Protein AF-A0A817DQT4-F1 (afdb_monomer_lite)

pLDDT: mean 73.91, std 11.18, range [48.59, 91.56]

Structure (mmCIF, N/CA/C/O backbone):
data_AF-A0A817DQT4-F1
#
_entry.id   AF-A0A817DQT4-F1
#
loop_
_atom_site.group_PDB
_atom_site.id
_atom_site.type_symbol
_atom_site.label_atom_id
_atom_site.label_alt_id
_atom_site.label_comp_id
_atom_site.label_asym_id
_atom_site.label_entity_id
_atom_site.label_seq_id
_atom_site.pdbx_PDB_ins_code
_atom_site.Cartn_x
_atom_site.Cartn_y
_atom_site.Cartn_z
_atom_site.occupancy
_atom_site.B_iso_or_equiv
_atom_site.auth_seq_id
_atom_site.auth_comp_id
_atom_site.auth_asym_id
_atom_site.auth_atom_id
_atom_site.pdbx_PDB_model_num
ATOM 1 N N . MET A 1 1 ? 32.123 33.933 9.239 1.00 51.44 1 MET A N 1
ATOM 2 C CA . MET A 1 1 ? 31.268 32.730 9.235 1.00 51.44 1 MET A CA 1
ATOM 3 C C . MET A 1 1 ? 30.068 33.049 8.361 1.00 51.44 1 MET A C 1
ATOM 5 O O . MET A 1 1 ? 29.318 33.951 8.716 1.00 51.44 1 MET A O 1
ATOM 9 N N . SER A 1 2 ? 29.987 32.481 7.158 1.00 48.59 2 SER A N 1
ATOM 10 C CA . SER A 1 2 ? 28.963 32.852 6.176 1.00 48.59 2 SER A CA 1
ATOM 11 C C . SER A 1 2 ? 27.578 32.318 6.588 1.00 48.59 2 SER A C 1
ATOM 13 O O . SER A 1 2 ? 27.499 31.230 7.158 1.00 48.59 2 SER A O 1
ATOM 15 N N . PRO A 1 3 ? 26.474 33.026 6.275 1.00 54.28 3 PRO A N 1
ATOM 16 C CA . PRO A 1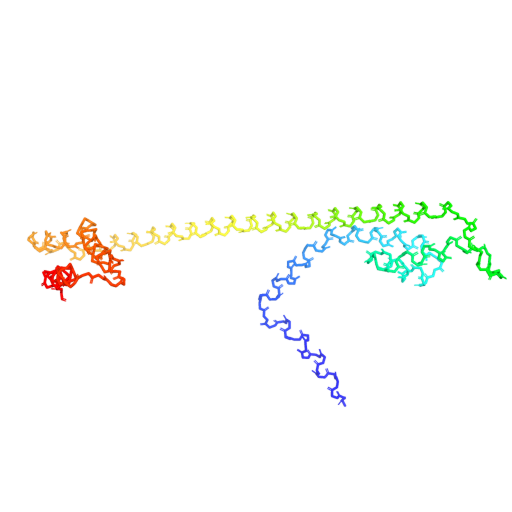 3 ? 25.106 32.630 6.657 1.00 54.28 3 PRO A CA 1
ATOM 17 C C . PRO A 1 3 ? 24.624 31.294 6.060 1.00 54.28 3 PRO A C 1
ATOM 19 O O . PRO A 1 3 ? 23.540 30.825 6.378 1.00 54.28 3 PRO A O 1
ATOM 22 N N . THR A 1 4 ? 25.410 30.675 5.180 1.00 56.28 4 THR A N 1
ATOM 23 C CA . THR A 1 4 ? 25.058 29.461 4.431 1.00 56.28 4 THR A CA 1
ATOM 24 C C . THR A 1 4 ? 25.359 28.159 5.187 1.00 56.28 4 THR A C 1
ATOM 26 O O . THR A 1 4 ? 24.850 27.096 4.829 1.00 56.28 4 THR A O 1
ATOM 29 N N . GLU A 1 5 ? 26.184 28.211 6.235 1.00 56.47 5 GLU A N 1
ATOM 30 C CA . GLU A 1 5 ? 26.647 27.020 6.970 1.00 56.47 5 GLU A CA 1
ATOM 31 C C . GLU A 1 5 ? 25.741 26.674 8.174 1.00 56.47 5 GLU A C 1
ATOM 33 O O . GLU A 1 5 ? 25.617 25.509 8.564 1.00 56.47 5 GLU A O 1
ATOM 38 N N . SER A 1 6 ? 25.022 27.665 8.725 1.00 55.06 6 SER A N 1
ATOM 39 C CA . SER A 1 6 ? 24.025 27.443 9.785 1.00 55.06 6 SER A CA 1
ATOM 40 C C . SER A 1 6 ? 22.711 26.857 9.262 1.00 55.06 6 SER A C 1
ATOM 42 O O . SER A 1 6 ? 22.048 26.105 9.974 1.00 55.06 6 SER A O 1
ATOM 44 N N . ASP A 1 7 ? 22.331 27.155 8.018 1.00 55.78 7 ASP A N 1
ATOM 45 C CA . ASP A 1 7 ? 21.101 26.613 7.422 1.00 55.78 7 ASP A CA 1
ATOM 46 C C . ASP A 1 7 ? 21.259 25.138 7.037 1.00 55.78 7 ASP A C 1
ATOM 48 O O . ASP A 1 7 ? 20.404 24.305 7.340 1.00 55.78 7 ASP A O 1
ATOM 52 N N . THR A 1 8 ? 22.400 24.763 6.456 1.00 58.81 8 THR A N 1
ATOM 53 C CA . THR A 1 8 ? 22.674 23.374 6.051 1.00 58.81 8 THR A CA 1
ATOM 54 C C . THR A 1 8 ? 22.745 22.418 7.245 1.00 58.81 8 THR A C 1
ATOM 56 O O . THR A 1 8 ? 22.186 21.321 7.194 1.00 58.81 8 THR A O 1
ATOM 59 N N . THR A 1 9 ? 23.336 22.846 8.363 1.00 56.16 9 THR A N 1
ATOM 60 C CA . THR A 1 9 ? 23.357 22.071 9.618 1.00 56.16 9 THR A CA 1
ATOM 61 C C . THR A 1 9 ? 21.971 21.950 10.266 1.00 56.16 9 THR A C 1
ATOM 63 O O . THR A 1 9 ? 21.634 20.895 10.812 1.00 56.16 9 THR A O 1
ATOM 66 N N . SER A 1 10 ? 21.119 22.969 10.130 1.00 57.59 10 SER A N 1
ATOM 67 C CA . SER A 1 10 ? 19.745 22.972 10.652 1.00 57.59 10 SER A CA 1
ATOM 68 C C . SER A 1 10 ? 18.837 21.945 9.961 1.00 57.59 10 SER A C 1
ATOM 70 O O . SER A 1 10 ? 18.078 21.241 10.634 1.00 57.59 10 SER A O 1
ATOM 72 N N . HIS A 1 11 ? 18.958 21.769 8.640 1.00 56.97 11 HIS A N 1
ATOM 73 C CA . HIS A 1 11 ? 18.189 20.763 7.890 1.00 56.97 11 HIS A CA 1
ATOM 74 C C . HIS A 1 11 ? 18.538 19.315 8.279 1.00 56.97 11 HIS A C 1
ATOM 76 O O . HIS A 1 11 ? 17.655 18.456 8.340 1.00 56.97 11 HIS A O 1
ATOM 82 N N . ILE A 1 12 ? 19.803 19.044 8.613 1.00 59.31 12 ILE A N 1
ATOM 83 C CA . ILE A 1 12 ? 20.278 17.709 9.015 1.00 59.31 12 ILE A CA 1
ATOM 84 C C . ILE A 1 12 ? 19.785 17.355 10.432 1.00 59.31 12 ILE A C 1
ATOM 86 O O . ILE A 1 12 ? 19.452 16.203 10.723 1.00 59.31 12 ILE A O 1
ATOM 90 N N . LEU A 1 13 ? 19.661 18.349 11.317 1.00 57.38 13 LEU A N 1
ATOM 91 C CA . LEU A 1 13 ? 19.207 18.165 12.700 1.00 57.38 13 LEU A CA 1
ATOM 92 C C . LEU A 1 13 ? 17.693 17.908 12.821 1.00 57.38 13 LEU A C 1
ATOM 94 O O . LEU A 1 13 ? 17.269 17.192 13.734 1.00 57.38 13 LEU A O 1
ATOM 98 N N . ILE A 1 14 ? 16.872 18.412 11.891 1.00 57.41 14 ILE A N 1
ATOM 99 C CA . ILE A 1 14 ? 15.414 18.168 11.864 1.00 57.41 14 ILE A CA 1
ATOM 100 C C . ILE A 1 14 ? 15.102 16.681 11.636 1.00 57.41 14 ILE A C 1
ATOM 102 O O . ILE A 1 14 ? 14.177 16.139 12.250 1.00 57.41 14 ILE A O 1
ATOM 106 N N . ILE A 1 15 ? 15.930 15.987 10.849 1.00 55.69 15 ILE A N 1
ATOM 107 C CA . ILE A 1 15 ? 15.793 14.544 10.598 1.00 55.69 15 ILE A CA 1
ATOM 108 C C . ILE A 1 15 ? 15.990 13.732 11.892 1.00 55.69 15 ILE A C 1
ATOM 110 O O . ILE A 1 15 ? 15.376 12.683 12.088 1.00 55.69 15 ILE A O 1
ATOM 114 N N . ASN A 1 16 ? 16.792 14.243 12.830 1.00 55.66 16 ASN A N 1
ATOM 115 C CA . ASN A 1 16 ? 17.107 13.569 14.088 1.00 55.66 16 ASN A CA 1
ATOM 116 C C . ASN A 1 16 ? 16.006 13.743 15.163 1.00 55.66 16 ASN A C 1
ATOM 118 O O . ASN A 1 16 ? 16.026 13.044 16.182 1.00 55.66 16 ASN A O 1
ATOM 122 N N . ARG A 1 17 ? 15.042 14.657 14.948 1.00 63.06 17 ARG A N 1
ATOM 123 C CA . ARG A 1 17 ? 14.069 15.110 15.961 1.00 63.06 17 ARG A CA 1
ATOM 124 C C . ARG A 1 17 ? 12.739 14.349 15.954 1.00 63.06 17 ARG A C 1
ATOM 126 O O . ARG A 1 17 ? 12.028 14.368 16.953 1.00 63.06 17 ARG A O 1
ATOM 133 N N . THR A 1 18 ? 12.403 13.648 14.872 1.00 59.78 18 THR A N 1
ATOM 134 C CA . THR A 1 18 ? 11.167 12.857 14.773 1.00 59.78 18 THR A CA 1
ATOM 135 C C . THR A 1 18 ? 11.475 11.363 14.843 1.00 59.78 18 THR A C 1
ATOM 137 O O . THR A 1 18 ? 12.013 10.766 13.913 1.00 59.78 18 THR A O 1
ATOM 140 N N . SER A 1 19 ? 11.102 10.723 15.955 1.00 61.31 19 SER A N 1
ATOM 141 C CA . SER A 1 19 ? 11.286 9.278 16.181 1.00 61.31 19 SER A CA 1
ATOM 142 C C . SER A 1 19 ? 10.681 8.419 15.060 1.00 61.31 19 SER A C 1
ATOM 144 O O . SER A 1 19 ? 11.211 7.358 14.741 1.00 61.31 19 SER A O 1
ATOM 146 N N . GLY A 1 20 ? 9.609 8.903 14.420 1.00 60.66 20 GLY A N 1
ATOM 147 C CA . GLY A 1 20 ? 8.976 8.251 13.271 1.00 60.66 20 GLY A CA 1
ATOM 148 C C . GLY A 1 20 ? 9.823 8.283 11.995 1.00 60.66 20 GLY A C 1
ATOM 149 O O . GLY A 1 20 ? 9.905 7.274 11.303 1.00 60.66 20 GLY A O 1
ATOM 150 N N . LEU A 1 21 ? 10.518 9.389 11.708 1.00 58.91 21 LEU A N 1
ATOM 151 C CA . LEU A 1 21 ? 11.363 9.498 10.515 1.00 58.91 21 LEU A CA 1
ATOM 152 C C . LEU A 1 21 ? 12.605 8.608 10.635 1.00 58.91 21 LEU A C 1
ATOM 154 O O . LEU A 1 21 ? 12.994 7.970 9.664 1.00 58.91 21 LEU A O 1
ATOM 158 N N . LYS A 1 22 ? 13.165 8.474 11.844 1.00 60.41 22 LYS A N 1
ATOM 159 C CA . LYS A 1 22 ? 14.234 7.505 12.133 1.00 60.41 22 LYS A CA 1
ATOM 160 C C . LYS A 1 22 ? 13.806 6.072 11.862 1.00 60.41 22 LYS A C 1
ATOM 162 O O . LYS A 1 22 ? 14.569 5.325 11.265 1.00 60.41 22 LYS A O 1
ATOM 167 N N . LEU A 1 23 ? 12.592 5.700 12.270 1.00 63.31 23 LEU A N 1
ATOM 168 C CA . LEU A 1 23 ? 12.057 4.358 12.052 1.00 63.31 23 LEU A CA 1
ATOM 169 C C . LEU A 1 23 ? 11.888 4.067 10.554 1.00 63.31 23 LEU A C 1
ATOM 171 O O . LEU A 1 23 ? 12.269 2.998 10.084 1.00 63.31 23 LEU A O 1
ATOM 175 N N . VAL A 1 24 ? 11.383 5.048 9.800 1.00 61.50 24 VAL A N 1
ATOM 176 C CA . VAL A 1 24 ? 11.232 4.963 8.342 1.00 61.50 24 VAL A CA 1
ATOM 177 C C . VAL A 1 24 ? 12.596 4.866 7.658 1.00 61.50 24 VAL A C 1
ATOM 179 O O . VAL A 1 24 ? 12.820 3.953 6.870 1.00 61.50 24 VAL A O 1
ATOM 182 N N . VAL A 1 25 ? 13.543 5.742 7.999 1.00 66.44 25 VAL A N 1
ATOM 183 C CA . VAL A 1 25 ? 14.908 5.721 7.449 1.00 66.44 25 VAL A CA 1
ATOM 184 C C . VAL A 1 25 ? 15.625 4.415 7.800 1.00 66.44 25 VAL A C 1
ATOM 186 O O . VAL A 1 25 ? 16.299 3.840 6.953 1.00 66.44 25 VAL A O 1
ATOM 189 N N . GLN A 1 26 ? 15.447 3.892 9.012 1.00 63.06 26 GLN A N 1
ATOM 190 C CA . GLN A 1 26 ? 16.048 2.633 9.450 1.00 63.06 26 GLN A CA 1
ATOM 191 C C . GLN A 1 26 ? 15.427 1.413 8.756 1.00 63.06 26 GLN A C 1
ATOM 193 O O . GLN A 1 26 ? 16.156 0.477 8.432 1.00 63.06 26 GLN A O 1
ATOM 198 N N . ALA A 1 27 ? 14.120 1.427 8.481 1.00 61.22 27 ALA A N 1
ATOM 199 C CA . ALA A 1 27 ? 13.445 0.404 7.681 1.00 61.22 27 ALA A CA 1
ATOM 200 C C . ALA A 1 27 ? 13.884 0.444 6.205 1.00 61.22 27 ALA A C 1
ATOM 202 O O . ALA A 1 27 ? 14.123 -0.592 5.582 1.00 61.22 27 ALA A O 1
ATOM 203 N N . LEU A 1 28 ? 14.075 1.643 5.650 1.00 62.47 28 LEU A N 1
ATOM 204 C CA . LEU A 1 28 ? 14.635 1.816 4.311 1.00 62.47 28 LEU A CA 1
ATOM 205 C C . LEU A 1 28 ? 16.093 1.326 4.262 1.00 62.47 28 LEU A C 1
ATOM 207 O O . LEU A 1 28 ? 16.434 0.507 3.415 1.00 62.47 28 LEU A O 1
ATOM 211 N N . LEU A 1 29 ? 16.939 1.709 5.221 1.00 64.31 29 LEU A N 1
ATOM 212 C CA . LEU A 1 29 ? 18.341 1.274 5.290 1.00 64.31 29 LEU A CA 1
ATOM 213 C C . LEU A 1 29 ? 18.506 -0.231 5.551 1.00 64.31 29 LEU A C 1
ATOM 215 O O . LEU A 1 29 ? 19.446 -0.843 5.039 1.00 64.31 29 LEU A O 1
ATOM 219 N N . SER A 1 30 ? 17.613 -0.851 6.327 1.00 61.12 30 SER A N 1
ATOM 220 C CA . SER A 1 30 ? 17.643 -2.299 6.565 1.00 61.12 30 SER A CA 1
ATOM 221 C C . SER A 1 30 ? 17.223 -3.088 5.324 1.00 61.12 30 SER A C 1
ATOM 223 O O . SER A 1 30 ? 17.821 -4.127 5.036 1.00 61.12 30 SER A O 1
ATOM 225 N N . SER A 1 31 ? 16.278 -2.563 4.538 1.00 61.34 31 SER A N 1
ATOM 226 C CA . SER A 1 31 ? 15.906 -3.138 3.241 1.00 61.34 31 SER A CA 1
ATOM 227 C C . SER A 1 31 ? 16.982 -2.941 2.161 1.00 61.34 31 SER A C 1
ATOM 229 O O . SER A 1 31 ? 17.118 -3.800 1.290 1.00 61.34 31 SER A O 1
ATOM 231 N N . LEU A 1 32 ? 17.816 -1.893 2.263 1.00 63.56 32 LEU A N 1
ATOM 232 C CA . LEU A 1 32 ? 18.919 -1.610 1.333 1.00 63.56 32 LEU A CA 1
ATOM 233 C C . LEU A 1 32 ? 20.086 -2.606 1.390 1.00 63.56 32 LEU A C 1
ATOM 235 O O . LEU A 1 32 ? 20.721 -2.830 0.365 1.00 63.56 32 LEU A O 1
ATOM 239 N N . ARG A 1 33 ? 20.387 -3.227 2.537 1.00 68.62 33 ARG A N 1
ATOM 240 C CA . ARG A 1 33 ? 21.552 -4.136 2.674 1.00 68.62 33 ARG A CA 1
ATOM 241 C C . ARG A 1 33 ? 21.590 -5.289 1.658 1.00 68.62 33 ARG A C 1
ATOM 243 O O . ARG A 1 33 ? 22.601 -5.428 0.977 1.00 68.62 33 ARG A O 1
ATOM 250 N N . PRO A 1 34 ? 20.532 -6.104 1.495 1.00 63.25 34 PRO A N 1
ATOM 251 C CA . PRO A 1 34 ? 20.537 -7.182 0.503 1.00 63.25 34 PRO A CA 1
ATOM 252 C C . PRO A 1 34 ? 20.462 -6.672 -0.945 1.00 63.25 34 PRO A C 1
ATOM 254 O O . PRO A 1 34 ? 20.942 -7.345 -1.852 1.00 63.25 34 PRO A O 1
ATOM 257 N N . ILE A 1 35 ? 19.884 -5.487 -1.168 1.00 67.88 35 ILE A N 1
ATOM 258 C CA . ILE A 1 35 ? 19.817 -4.832 -2.484 1.00 67.88 35 ILE A CA 1
ATOM 259 C C . ILE A 1 35 ? 21.198 -4.316 -2.893 1.00 67.88 35 ILE A C 1
ATOM 261 O O . ILE A 1 35 ? 21.569 -4.413 -4.058 1.00 67.88 35 ILE A O 1
ATOM 265 N N . GLY A 1 36 ? 21.974 -3.817 -1.928 1.00 68.12 36 GLY A N 1
ATOM 266 C CA . GLY A 1 36 ? 23.305 -3.264 -2.133 1.00 68.12 36 GLY A CA 1
ATOM 267 C C . GLY A 1 36 ? 24.225 -4.237 -2.853 1.00 68.12 36 GLY A C 1
ATOM 268 O O . GLY A 1 36 ? 24.871 -3.840 -3.806 1.00 68.12 36 GLY A O 1
ATOM 269 N N . HIS A 1 37 ? 24.212 -5.524 -2.500 1.00 67.25 37 HIS A N 1
ATOM 270 C CA . HIS A 1 37 ? 25.010 -6.536 -3.203 1.00 67.25 37 HIS A CA 1
ATOM 271 C C . HIS A 1 37 ? 24.620 -6.697 -4.676 1.00 67.25 37 HIS A C 1
ATOM 273 O O . HIS A 1 37 ? 25.486 -6.831 -5.533 1.00 67.25 37 HIS A O 1
ATOM 279 N N . ILE A 1 38 ? 23.322 -6.656 -4.979 1.00 65.69 38 ILE A N 1
ATOM 280 C CA . ILE A 1 38 ? 22.812 -6.774 -6.346 1.00 65.69 38 ILE A CA 1
ATOM 281 C C . ILE A 1 38 ? 23.162 -5.521 -7.154 1.00 65.69 38 ILE A C 1
ATOM 283 O O . ILE A 1 38 ? 23.694 -5.628 -8.254 1.00 65.69 38 ILE A O 1
ATOM 287 N N . VAL A 1 39 ? 22.927 -4.338 -6.583 1.00 68.75 39 VAL A N 1
ATOM 288 C CA . VAL A 1 39 ? 23.257 -3.052 -7.207 1.00 68.75 39 VAL A CA 1
ATOM 289 C C . VAL A 1 39 ? 24.763 -2.913 -7.397 1.00 68.75 39 VAL A C 1
ATOM 291 O O . VAL A 1 39 ? 25.187 -2.499 -8.463 1.00 68.75 39 VAL A O 1
ATOM 294 N N . ILE A 1 40 ? 25.582 -3.322 -6.427 1.00 71.06 40 ILE A N 1
ATOM 295 C CA . ILE A 1 40 ? 27.046 -3.317 -6.528 1.00 71.06 40 ILE A CA 1
ATOM 296 C C . ILE A 1 40 ? 27.515 -4.291 -7.610 1.00 71.06 40 ILE A C 1
ATOM 298 O O . ILE A 1 40 ? 28.349 -3.908 -8.418 1.00 71.06 40 ILE A O 1
ATOM 302 N N . ASN A 1 41 ? 26.953 -5.499 -7.701 1.00 65.00 41 ASN A N 1
ATOM 303 C CA . ASN A 1 41 ? 27.297 -6.440 -8.771 1.00 65.00 41 ASN A CA 1
ATOM 304 C C . ASN A 1 41 ? 26.891 -5.911 -10.156 1.00 65.00 41 ASN A C 1
ATOM 306 O O . ASN A 1 41 ? 27.658 -6.049 -11.108 1.00 65.00 41 ASN A O 1
ATOM 310 N N . CYS A 1 42 ? 25.736 -5.247 -10.271 1.00 66.94 42 CYS A N 1
ATOM 311 C CA . CYS A 1 42 ? 25.338 -4.554 -11.496 1.00 66.94 42 CYS A CA 1
ATOM 312 C C . CYS A 1 42 ? 26.272 -3.378 -11.810 1.00 66.94 42 CYS A C 1
ATOM 314 O O . CYS A 1 42 ? 26.732 -3.264 -12.938 1.00 66.94 42 CYS A O 1
ATOM 316 N N . CYS A 1 43 ? 26.612 -2.537 -10.832 1.00 69.19 43 CYS A N 1
ATOM 317 C CA . CYS A 1 43 ? 27.548 -1.427 -11.000 1.00 69.19 43 CYS A CA 1
ATOM 318 C C . CYS A 1 43 ? 28.945 -1.914 -11.399 1.00 69.19 43 CYS A C 1
ATOM 320 O O . CYS A 1 43 ? 29.556 -1.317 -12.273 1.00 69.19 43 CYS A O 1
ATOM 322 N N . ILE A 1 44 ? 29.437 -3.012 -10.820 1.00 71.50 44 ILE A N 1
ATOM 323 C CA . ILE A 1 44 ? 30.718 -3.630 -11.184 1.00 71.50 44 ILE A CA 1
ATOM 324 C C . ILE A 1 44 ? 30.660 -4.160 -12.619 1.00 71.50 44 ILE A C 1
ATOM 326 O O . ILE A 1 44 ? 31.565 -3.884 -13.401 1.00 71.50 44 ILE A O 1
ATOM 330 N N . PHE A 1 45 ? 29.579 -4.845 -13.003 1.00 65.94 45 PHE A N 1
ATOM 331 C CA . PHE A 1 45 ? 29.358 -5.273 -14.385 1.00 65.94 45 PHE A CA 1
ATOM 332 C C . PHE A 1 45 ? 29.347 -4.071 -15.350 1.00 65.94 45 PHE A C 1
ATOM 334 O O . PHE A 1 45 ? 30.038 -4.089 -16.364 1.00 65.94 45 PHE A O 1
ATOM 341 N N . PHE A 1 46 ? 28.658 -2.980 -15.001 1.00 61.94 46 PHE A N 1
ATOM 342 C CA . PHE A 1 46 ? 28.626 -1.753 -15.803 1.00 61.94 46 PHE A CA 1
ATOM 343 C C . PHE A 1 46 ? 29.967 -1.016 -15.863 1.00 61.94 46 PHE A C 1
ATOM 345 O O . PHE A 1 46 ? 30.297 -0.468 -16.909 1.00 61.94 46 PHE A O 1
ATOM 352 N N . ILE A 1 47 ? 30.761 -1.023 -14.791 1.00 66.31 47 ILE A N 1
ATOM 353 C CA . ILE A 1 47 ? 32.100 -0.416 -14.760 1.00 66.31 47 ILE A CA 1
ATOM 354 C C . ILE A 1 47 ? 33.074 -1.209 -15.638 1.00 66.31 47 ILE A C 1
ATOM 356 O O . ILE A 1 47 ? 33.872 -0.609 -16.351 1.00 66.31 47 ILE A O 1
ATOM 360 N N . ILE A 1 48 ? 32.975 -2.543 -15.655 1.00 64.75 48 ILE A N 1
ATOM 361 C CA . ILE A 1 48 ? 33.821 -3.405 -16.494 1.00 64.75 48 ILE A CA 1
ATOM 362 C C . ILE A 1 48 ? 33.589 -3.124 -17.989 1.00 64.75 48 ILE A C 1
ATOM 364 O O . ILE A 1 48 ? 34.557 -2.964 -18.732 1.00 64.75 48 ILE A O 1
ATOM 368 N N . PHE A 1 49 ? 32.329 -2.983 -18.420 1.00 57.78 49 PHE A N 1
ATOM 369 C CA . PHE A 1 49 ? 31.984 -2.589 -19.797 1.00 57.78 49 PHE A CA 1
ATOM 370 C C . PHE A 1 49 ? 32.162 -1.081 -20.068 1.00 57.78 49 PHE A C 1
ATOM 372 O O . PHE A 1 49 ? 32.287 -0.669 -21.218 1.00 57.78 49 PHE A O 1
ATOM 379 N N . GLY A 1 50 ? 32.188 -0.255 -19.018 1.00 55.72 50 GLY A N 1
ATOM 380 C CA . GLY A 1 50 ? 32.221 1.209 -19.058 1.00 55.72 50 GLY A CA 1
ATOM 381 C C . GLY A 1 50 ? 33.611 1.851 -19.046 1.00 55.72 50 GLY A C 1
ATOM 382 O O . GLY A 1 50 ? 33.695 3.074 -18.938 1.00 55.72 50 GLY A O 1
ATOM 383 N N . ASN A 1 51 ? 34.697 1.085 -19.203 1.00 57.81 51 ASN A N 1
ATOM 384 C CA . ASN A 1 51 ? 36.080 1.596 -19.247 1.00 57.81 51 ASN A CA 1
ATOM 385 C C . ASN A 1 51 ? 36.381 2.588 -20.409 1.00 57.81 51 ASN A C 1
ATOM 387 O O . ASN A 1 51 ? 37.532 2.963 -20.606 1.00 57.81 51 ASN A O 1
ATOM 391 N N . VAL A 1 52 ? 35.367 3.055 -21.152 1.00 57.84 52 VAL A N 1
ATOM 392 C CA . VAL A 1 52 ? 35.472 4.039 -22.249 1.00 57.84 52 VAL A CA 1
ATOM 393 C C . VAL A 1 52 ? 34.946 5.449 -21.871 1.00 57.84 52 VAL A C 1
ATOM 395 O O . VAL A 1 52 ? 35.104 6.381 -22.650 1.00 57.84 52 VAL A O 1
ATOM 398 N N . GLY A 1 53 ? 34.431 5.696 -20.653 1.00 55.72 53 GLY A N 1
ATOM 399 C CA . GLY A 1 53 ? 34.383 7.066 -20.090 1.00 55.72 53 GLY A CA 1
ATOM 400 C C . GLY A 1 53 ? 33.110 7.498 -19.345 1.00 55.72 53 GLY A C 1
ATOM 401 O O . GLY A 1 53 ? 32.058 6.870 -19.428 1.00 55.72 53 GLY A O 1
ATOM 402 N N . LEU A 1 54 ? 33.204 8.638 -18.640 1.00 53.12 54 LEU A N 1
ATOM 403 C CA . LEU A 1 54 ? 32.132 9.283 -17.849 1.00 53.12 54 LEU A CA 1
ATOM 404 C C . LEU A 1 54 ? 30.848 9.555 -18.669 1.00 53.12 54 LEU A C 1
ATOM 406 O O . LEU A 1 54 ? 29.747 9.583 -18.122 1.00 53.12 54 LEU A O 1
ATOM 410 N N . GLN A 1 55 ? 30.983 9.715 -19.989 1.00 57.38 55 GLN A N 1
ATOM 411 C CA . GLN A 1 55 ? 29.866 9.894 -20.920 1.00 57.38 55 GLN A CA 1
ATOM 412 C C . GLN A 1 55 ? 29.003 8.629 -21.051 1.00 57.38 55 GLN A C 1
ATOM 414 O O . GLN A 1 55 ? 27.781 8.743 -21.099 1.00 57.38 55 GLN A O 1
ATOM 419 N N . ALA A 1 56 ? 29.599 7.432 -21.002 1.00 57.75 56 ALA A N 1
ATOM 420 C CA . ALA A 1 56 ? 28.857 6.173 -21.076 1.00 57.75 56 ALA A CA 1
ATOM 421 C C . ALA A 1 56 ? 27.933 5.982 -19.863 1.00 57.75 56 ALA A C 1
ATOM 423 O O . ALA A 1 56 ? 26.826 5.470 -20.011 1.00 57.75 56 ALA A O 1
ATOM 424 N N . LEU A 1 57 ? 28.347 6.457 -18.681 1.00 55.88 57 LEU A N 1
ATOM 425 C CA . LEU A 1 57 ? 27.555 6.399 -17.449 1.00 55.88 57 LEU A CA 1
ATOM 426 C C . LEU A 1 57 ? 26.284 7.266 -17.536 1.00 55.88 57 LEU A C 1
ATOM 428 O O . LEU A 1 57 ? 25.208 6.825 -17.135 1.00 55.88 57 LEU A O 1
ATOM 432 N N . LEU A 1 58 ? 26.394 8.480 -18.093 1.00 56.72 58 LEU A N 1
ATOM 433 C CA . LEU A 1 58 ? 25.258 9.390 -18.299 1.00 56.72 58 LEU A CA 1
ATOM 434 C C . LEU A 1 58 ? 24.264 8.824 -19.318 1.00 56.72 58 LEU A C 1
ATOM 436 O O . LEU A 1 58 ? 23.058 8.824 -19.075 1.00 56.72 58 LEU A O 1
ATOM 440 N N . THR A 1 59 ? 24.760 8.272 -20.424 1.00 56.09 59 THR A N 1
ATOM 441 C CA . THR A 1 59 ? 23.936 7.600 -21.435 1.00 56.09 59 THR A CA 1
ATOM 442 C C . THR A 1 59 ? 23.195 6.398 -20.845 1.00 56.09 59 THR A C 1
ATOM 444 O O . THR A 1 59 ? 22.009 6.210 -21.115 1.00 56.09 59 THR A O 1
ATOM 447 N N . LEU A 1 60 ? 23.854 5.615 -19.984 1.00 57.50 60 LEU A N 1
ATOM 448 C CA . LEU A 1 60 ? 23.249 4.462 -19.316 1.00 57.50 60 LEU A CA 1
ATOM 449 C C . LEU A 1 60 ? 22.181 4.857 -18.283 1.00 57.50 60 LEU A C 1
ATOM 451 O O . LEU A 1 60 ? 21.158 4.182 -18.157 1.00 57.50 60 LEU A O 1
ATOM 455 N N . PHE A 1 61 ? 22.388 5.968 -17.570 1.00 53.75 61 PHE A N 1
ATOM 456 C CA . PHE A 1 61 ? 21.400 6.528 -16.646 1.00 53.75 61 PHE A CA 1
ATOM 457 C C . PHE A 1 61 ? 20.128 6.978 -17.388 1.00 53.75 61 PHE A C 1
ATOM 459 O O . PHE A 1 61 ? 19.013 6.615 -16.993 1.00 53.75 61 PHE A O 1
ATOM 466 N N . VAL A 1 62 ? 20.293 7.671 -18.519 1.00 54.41 62 VAL A N 1
ATOM 467 C CA . VAL A 1 62 ? 19.202 8.084 -19.420 1.00 54.41 62 VAL A CA 1
ATOM 468 C C . VAL A 1 62 ? 18.476 6.863 -20.013 1.00 54.41 62 VAL A C 1
ATOM 470 O O . VAL A 1 62 ? 17.247 6.802 -19.993 1.00 54.41 62 VAL A O 1
ATOM 473 N N . LEU A 1 63 ? 19.215 5.820 -20.414 1.00 57.69 63 LEU A N 1
ATOM 474 C CA . LEU A 1 63 ? 18.661 4.533 -20.867 1.00 57.69 63 LEU A CA 1
ATOM 475 C C . LEU A 1 63 ? 17.800 3.840 -19.799 1.00 57.69 63 LEU A C 1
ATOM 477 O O . LEU A 1 63 ? 16.730 3.320 -20.117 1.00 57.69 63 LEU A O 1
ATOM 481 N N . SER A 1 64 ? 18.227 3.845 -18.532 1.00 58.59 64 SER A N 1
ATOM 482 C CA . SER A 1 64 ? 17.459 3.223 -17.440 1.00 58.59 64 SER A CA 1
ATOM 483 C C . SER A 1 64 ? 16.167 3.978 -17.107 1.00 58.59 64 SER A C 1
ATOM 485 O O . SER A 1 64 ? 15.160 3.354 -16.766 1.00 58.59 64 SER A O 1
ATOM 487 N N . SER A 1 65 ? 16.174 5.302 -17.295 1.00 63.22 65 SER A N 1
ATOM 488 C CA . SER A 1 65 ? 15.006 6.174 -17.127 1.00 63.22 65 SER A CA 1
ATOM 489 C C . SER A 1 65 ? 13.983 6.030 -18.264 1.00 63.22 65 SER A C 1
ATOM 491 O O . SER A 1 65 ? 12.860 6.505 -18.129 1.00 63.22 65 SER A O 1
ATOM 493 N N . LYS A 1 66 ? 14.349 5.347 -19.366 1.00 64.12 66 LYS A N 1
ATOM 494 C CA . LYS A 1 66 ? 13.548 5.188 -20.597 1.00 64.12 66 LYS A CA 1
ATOM 495 C C . LYS A 1 66 ? 13.084 6.504 -21.235 1.00 64.12 66 LYS A C 1
ATOM 497 O O . LYS A 1 66 ? 12.200 6.482 -22.089 1.00 64.12 66 LYS A O 1
ATOM 502 N N . ASP A 1 67 ? 13.714 7.619 -20.898 1.00 62.50 67 ASP A N 1
ATOM 503 C CA . ASP A 1 67 ? 13.469 8.909 -21.534 1.00 62.50 67 ASP A CA 1
ATOM 504 C C . ASP A 1 67 ? 14.642 9.230 -22.469 1.00 62.50 67 ASP A C 1
ATOM 506 O O . ASP A 1 67 ? 15.791 8.991 -22.115 1.00 62.50 67 ASP A O 1
ATOM 510 N N . GLY A 1 68 ? 14.381 9.659 -23.704 1.00 71.88 68 GLY A N 1
ATOM 511 C CA . GLY A 1 68 ? 15.429 9.972 -24.692 1.00 71.88 68 GLY A CA 1
ATOM 512 C C . GLY A 1 68 ? 16.299 8.803 -25.208 1.00 71.88 68 GLY A C 1
ATOM 513 O O . GLY A 1 68 ? 17.158 9.025 -26.064 1.00 71.88 68 GLY A O 1
ATOM 514 N N . TRP A 1 69 ? 16.083 7.554 -24.766 1.00 76.44 69 TRP A N 1
ATOM 515 C CA . TRP A 1 69 ? 16.887 6.384 -25.187 1.00 76.44 69 TRP A CA 1
ATOM 516 C C . TRP A 1 69 ? 16.838 6.104 -26.694 1.00 76.44 69 TRP A C 1
ATOM 518 O O . TRP A 1 69 ? 17.821 5.648 -27.276 1.00 76.44 69 TRP A O 1
ATOM 528 N N . VAL A 1 70 ? 15.704 6.408 -27.327 1.00 81.81 70 VAL A N 1
ATOM 529 C CA . VAL A 1 70 ? 15.487 6.216 -28.765 1.00 81.81 70 VAL A CA 1
ATOM 530 C C . VAL A 1 70 ? 16.434 7.099 -29.583 1.00 81.81 70 VAL A C 1
ATOM 532 O O . VAL A 1 70 ? 17.024 6.633 -30.552 1.00 81.81 70 VAL A O 1
ATOM 535 N N . GLN A 1 71 ? 16.643 8.352 -29.164 1.00 82.12 71 GLN A N 1
ATOM 536 C CA . GLN A 1 71 ? 17.528 9.286 -29.866 1.00 82.12 71 GLN A CA 1
ATOM 537 C C . GLN A 1 71 ? 18.994 8.850 -29.775 1.00 82.12 71 GLN A C 1
ATOM 539 O O . GLN A 1 71 ? 19.730 8.918 -30.754 1.00 82.12 71 GLN A O 1
ATOM 544 N N . ILE A 1 72 ? 19.410 8.359 -28.607 1.00 81.31 72 ILE A N 1
ATOM 545 C CA . ILE A 1 72 ? 20.754 7.812 -28.389 1.00 81.31 72 ILE A CA 1
ATOM 546 C C . ILE A 1 72 ? 20.971 6.569 -29.259 1.00 81.31 72 ILE A C 1
ATOM 548 O O . ILE A 1 72 ? 22.025 6.428 -29.874 1.00 81.31 72 ILE A O 1
ATOM 552 N N . MET A 1 73 ? 19.973 5.686 -29.332 1.00 84.06 73 MET A N 1
ATOM 553 C CA . MET A 1 73 ? 20.019 4.491 -30.173 1.00 84.06 73 MET A CA 1
ATOM 554 C C . MET A 1 73 ? 20.163 4.858 -31.655 1.00 84.06 73 MET A C 1
ATOM 556 O O . MET A 1 73 ? 21.027 4.298 -32.322 1.00 84.06 73 MET A O 1
ATOM 560 N N . TYR A 1 74 ? 19.379 5.819 -32.159 1.00 84.44 74 TYR A N 1
ATOM 561 C CA . TYR A 1 74 ? 19.508 6.277 -33.546 1.00 84.44 74 TYR A CA 1
ATOM 562 C C . TYR A 1 74 ? 20.882 6.891 -33.825 1.00 84.44 74 TYR A C 1
ATOM 564 O O . TYR A 1 74 ? 21.536 6.501 -34.788 1.00 84.44 74 TYR A O 1
ATOM 572 N N . ASN A 1 75 ? 21.390 7.737 -32.924 1.00 83.69 75 ASN A N 1
ATOM 573 C CA . ASN A 1 75 ? 22.733 8.303 -33.059 1.00 83.69 75 ASN A CA 1
ATOM 574 C C . ASN A 1 75 ? 23.831 7.216 -33.053 1.00 83.69 75 ASN A C 1
ATOM 576 O O . ASN A 1 75 ? 24.852 7.369 -33.717 1.00 83.69 75 ASN A O 1
ATOM 580 N N . ALA A 1 76 ? 23.631 6.109 -32.327 1.00 81.44 76 ALA A N 1
ATOM 581 C CA . ALA A 1 76 ? 24.567 4.984 -32.285 1.00 81.44 76 ALA A CA 1
ATOM 582 C C . ALA A 1 76 ? 24.497 4.075 -33.532 1.00 81.44 76 ALA A C 1
ATOM 584 O O . ALA A 1 76 ? 25.511 3.493 -33.928 1.00 81.44 76 ALA A O 1
ATOM 585 N N . ILE A 1 77 ? 23.317 3.942 -34.148 1.00 85.94 77 ILE A N 1
ATOM 586 C CA . ILE A 1 77 ? 23.113 3.216 -35.415 1.00 85.94 77 ILE A CA 1
ATOM 587 C C . ILE A 1 77 ? 23.758 3.979 -36.576 1.00 85.94 77 ILE A C 1
ATOM 589 O O . ILE A 1 77 ? 24.400 3.359 -37.428 1.00 85.94 77 ILE A O 1
ATOM 593 N N . ASP A 1 78 ? 23.626 5.306 -36.563 1.00 84.75 78 ASP A N 1
ATOM 594 C CA . ASP A 1 78 ? 24.131 6.190 -37.613 1.00 84.75 78 ASP A CA 1
ATOM 595 C C . ASP A 1 78 ? 25.642 6.477 -37.482 1.00 84.75 78 ASP A C 1
ATOM 597 O O . ASP A 1 78 ? 26.255 7.007 -38.407 1.00 84.75 78 ASP A O 1
ATOM 601 N N . ALA A 1 79 ? 26.273 6.109 -36.359 1.00 82.31 79 ALA A N 1
ATOM 602 C CA . ALA A 1 79 ? 27.710 6.272 -36.139 1.00 82.31 79 ALA A CA 1
ATOM 603 C C . ALA A 1 79 ? 28.548 5.285 -36.980 1.00 82.31 79 ALA A C 1
ATOM 605 O O . ALA A 1 79 ? 28.342 4.062 -36.929 1.00 82.31 79 ALA A O 1
ATOM 606 N N . VAL A 1 80 ? 29.526 5.838 -37.705 1.00 79.62 80 VAL A N 1
ATOM 607 C CA . VAL A 1 80 ? 30.375 5.126 -38.674 1.00 79.62 80 VAL A CA 1
ATOM 608 C C . VAL A 1 80 ? 31.819 5.020 -38.176 1.00 79.62 80 VAL A C 1
ATOM 610 O O . VAL A 1 80 ? 32.231 3.933 -37.780 1.00 79.62 80 VAL A O 1
ATOM 613 N N . ASP A 1 81 ? 32.557 6.136 -38.162 1.00 78.75 81 ASP A N 1
ATOM 614 C CA . ASP A 1 81 ? 33.969 6.230 -37.763 1.00 78.75 81 ASP A CA 1
ATOM 615 C C . ASP A 1 81 ? 34.261 7.614 -37.142 1.00 78.75 81 ASP A C 1
ATOM 617 O O . ASP A 1 81 ? 33.455 8.534 -37.290 1.00 78.75 81 ASP A O 1
ATOM 621 N N . VAL A 1 82 ? 35.388 7.771 -36.440 1.00 77.81 82 VAL A N 1
ATOM 622 C CA . VAL A 1 82 ? 35.710 8.942 -35.592 1.00 77.81 82 VAL A CA 1
ATOM 623 C C . VAL A 1 82 ? 35.762 10.264 -36.376 1.00 77.81 82 VAL A C 1
ATOM 625 O O . VAL A 1 82 ? 35.425 11.307 -35.827 1.00 77.81 82 VAL A O 1
ATOM 628 N N . GLU A 1 83 ? 36.097 10.216 -37.666 1.00 81.12 83 GLU A N 1
ATOM 629 C CA . GLU A 1 83 ? 36.245 11.394 -38.540 1.00 81.12 83 GLU A CA 1
ATOM 630 C C . GLU A 1 83 ? 35.191 11.450 -39.667 1.00 81.12 83 GLU A C 1
ATOM 632 O O . GLU A 1 83 ? 35.346 12.188 -40.641 1.00 81.12 83 GLU A O 1
ATOM 637 N N . MET A 1 84 ? 34.115 10.657 -39.578 1.00 80.94 84 MET A N 1
ATOM 638 C CA . MET A 1 84 ? 33.055 10.628 -40.594 1.00 80.94 84 MET A CA 1
ATOM 639 C C . MET A 1 84 ? 31.716 11.113 -40.042 1.00 80.94 84 MET A C 1
ATOM 641 O O . MET A 1 84 ? 31.306 10.766 -38.935 1.00 80.94 84 MET A O 1
ATOM 645 N N . GLN A 1 85 ? 30.993 11.896 -40.850 1.00 78.81 85 GLN A N 1
ATOM 646 C CA . GLN A 1 85 ? 29.637 12.318 -40.510 1.00 78.81 85 GLN A CA 1
ATOM 647 C C . GLN A 1 85 ? 28.703 11.091 -40.462 1.00 78.81 85 GLN A C 1
ATOM 649 O O . GLN A 1 85 ? 28.816 10.219 -41.327 1.00 78.81 85 GLN A O 1
ATOM 654 N N . PRO A 1 86 ? 27.782 11.006 -39.481 1.00 85.12 86 PRO A N 1
ATOM 655 C CA . PRO A 1 86 ? 26.871 9.877 -39.352 1.00 85.12 86 PRO A CA 1
ATOM 656 C C . PRO A 1 86 ? 26.060 9.636 -40.629 1.00 85.12 86 PRO A C 1
ATOM 658 O O . PRO A 1 86 ? 25.471 10.561 -41.194 1.00 85.12 86 PRO A O 1
ATOM 661 N N . ILE A 1 87 ? 26.023 8.378 -41.069 1.00 83.25 87 ILE A N 1
ATOM 662 C CA . ILE A 1 87 ? 25.261 7.937 -42.238 1.00 83.25 87 ILE A CA 1
ATOM 663 C C . ILE A 1 87 ? 24.028 7.210 -41.728 1.00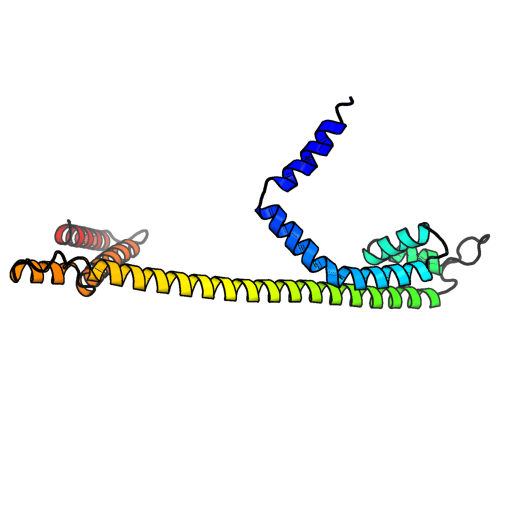 83.25 87 ILE A C 1
ATOM 665 O O . ILE A 1 87 ? 24.130 6.232 -40.985 1.00 83.25 87 ILE A O 1
ATOM 669 N N . ARG A 1 88 ? 22.855 7.682 -42.160 1.00 83.38 88 ARG A N 1
ATOM 670 C CA . ARG A 1 88 ? 21.579 7.112 -41.740 1.00 83.38 88 ARG A CA 1
ATOM 671 C C . ARG A 1 88 ? 21.541 5.617 -42.044 1.00 83.38 88 ARG A C 1
ATOM 673 O O . ARG A 1 88 ? 21.704 5.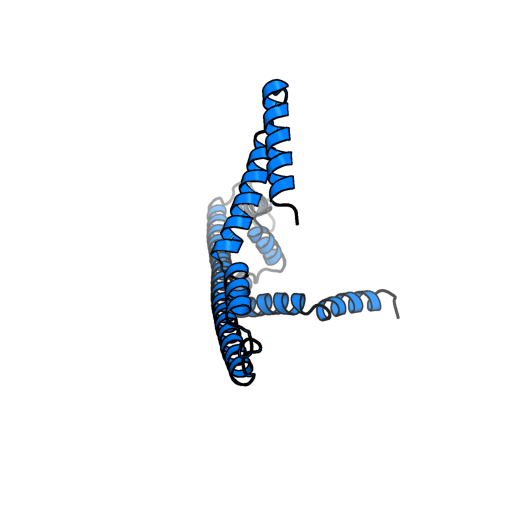223 -43.198 1.00 83.38 88 ARG A O 1
ATOM 680 N N . ASN A 1 89 ? 21.241 4.821 -41.022 1.00 79.56 89 ASN A N 1
ATOM 681 C CA . ASN A 1 89 ? 21.014 3.383 -41.141 1.00 79.56 89 ASN A CA 1
ATOM 682 C C . ASN A 1 89 ? 22.259 2.562 -41.544 1.00 79.56 89 ASN A C 1
ATOM 684 O O . ASN A 1 89 ? 22.142 1.527 -42.195 1.00 79.56 89 ASN A O 1
ATOM 688 N N . TYR A 1 90 ? 23.461 3.008 -41.157 1.00 81.38 90 TYR A N 1
ATOM 689 C CA . TYR A 1 90 ? 24.714 2.311 -41.475 1.00 81.38 90 TYR A CA 1
ATOM 690 C C . TYR A 1 90 ? 24.803 0.912 -40.844 1.00 81.38 90 TYR A C 1
ATOM 692 O O . TYR A 1 90 ? 25.279 -0.034 -41.470 1.00 81.38 90 TYR A O 1
ATOM 700 N N . SER A 1 91 ? 24.346 0.760 -39.595 1.00 77.44 91 SER A N 1
ATOM 701 C CA . SER A 1 91 ? 24.426 -0.516 -38.877 1.00 77.44 91 SER A CA 1
ATOM 702 C C . SER A 1 91 ? 23.157 -0.826 -38.085 1.00 77.44 91 SER A C 1
ATOM 704 O O . SER A 1 91 ? 23.097 -0.698 -36.861 1.00 77.44 91 SER A O 1
ATOM 706 N N . GLU A 1 92 ? 22.145 -1.306 -38.805 1.00 78.62 92 GLU A N 1
ATOM 707 C CA . GLU A 1 92 ? 20.853 -1.737 -38.254 1.00 78.62 92 GLU A CA 1
ATOM 708 C C . GLU A 1 92 ? 20.974 -2.828 -37.177 1.00 78.62 92 GLU A C 1
ATOM 710 O O . GLU A 1 92 ? 20.170 -2.886 -36.246 1.00 78.62 92 GLU A O 1
ATOM 715 N N . ALA A 1 93 ? 22.002 -3.679 -37.240 1.00 81.50 93 ALA A N 1
ATOM 716 C CA . ALA A 1 93 ? 22.201 -4.758 -36.271 1.00 81.50 93 ALA A CA 1
ATOM 717 C C . ALA A 1 93 ? 22.468 -4.244 -34.840 1.00 81.50 93 ALA A C 1
ATOM 719 O O . ALA A 1 93 ? 22.124 -4.919 -33.865 1.00 81.50 93 ALA A O 1
ATOM 720 N N . LYS A 1 94 ? 23.011 -3.025 -34.687 1.00 77.69 94 LYS A N 1
ATOM 721 C CA . LYS A 1 94 ? 23.259 -2.403 -33.373 1.00 77.69 94 LYS A CA 1
ATOM 722 C C . LYS A 1 94 ? 21.955 -2.112 -32.616 1.00 77.69 94 LYS A C 1
ATOM 724 O O . LYS A 1 94 ? 21.945 -2.161 -31.388 1.00 77.69 94 LYS A O 1
ATOM 729 N N . SER A 1 95 ? 20.840 -1.898 -33.318 1.00 79.50 95 SER A N 1
ATOM 730 C CA . SER A 1 95 ? 19.511 -1.676 -32.718 1.00 79.50 95 SER A CA 1
ATOM 731 C C . SER A 1 95 ? 19.079 -2.840 -31.824 1.00 79.50 95 SER A C 1
ATOM 733 O O . SER A 1 95 ? 18.570 -2.642 -30.722 1.00 79.50 95 SER A O 1
ATOM 735 N N . ILE A 1 96 ? 19.321 -4.074 -32.281 1.00 82.75 96 ILE A N 1
ATOM 736 C CA . ILE A 1 96 ? 18.920 -5.302 -31.579 1.00 82.75 96 ILE A CA 1
ATOM 737 C C . ILE A 1 96 ? 19.712 -5.460 -30.277 1.00 82.75 96 ILE A C 1
ATOM 739 O O . ILE A 1 96 ? 19.157 -5.868 -29.253 1.00 82.75 96 ILE A O 1
ATOM 743 N N . TYR A 1 97 ? 20.990 -5.077 -30.282 1.00 80.19 97 TYR A N 1
ATOM 744 C CA . TYR A 1 97 ? 21.817 -5.043 -29.078 1.00 80.19 97 TYR A CA 1
ATOM 745 C C . TYR A 1 97 ? 21.255 -4.063 -28.034 1.00 80.19 97 TYR A C 1
ATOM 747 O O . TYR A 1 97 ? 21.056 -4.446 -26.883 1.00 80.19 97 TYR A O 1
ATOM 755 N N . PHE A 1 98 ? 20.902 -2.835 -28.435 1.00 76.50 98 PHE A N 1
ATOM 756 C CA . PHE A 1 98 ? 20.294 -1.855 -27.524 1.00 76.50 98 PHE A CA 1
ATOM 757 C C . PHE A 1 98 ? 18.949 -2.337 -26.962 1.00 76.50 98 PHE A C 1
ATOM 759 O O . PHE A 1 98 ? 18.728 -2.270 -25.753 1.00 76.50 98 PHE A O 1
ATOM 766 N N . ILE A 1 99 ? 18.065 -2.875 -27.807 1.00 83.25 99 ILE A N 1
ATOM 767 C CA . ILE A 1 99 ? 16.734 -3.340 -27.388 1.00 83.25 99 ILE A CA 1
ATOM 768 C C . ILE A 1 99 ? 16.827 -4.541 -26.433 1.00 83.25 99 ILE A C 1
ATOM 770 O O . ILE A 1 99 ? 16.140 -4.569 -25.406 1.00 83.25 99 ILE A O 1
ATOM 774 N N . SER A 1 100 ? 17.683 -5.524 -26.725 1.00 81.38 100 SER A N 1
ATOM 775 C CA . SER A 1 100 ? 17.875 -6.697 -25.857 1.00 81.38 100 SER A CA 1
ATOM 776 C C . SER A 1 100 ? 18.500 -6.321 -24.513 1.00 81.38 100 SER A C 1
ATOM 778 O O . SER A 1 100 ? 18.015 -6.755 -23.467 1.00 81.38 100 SER A O 1
ATOM 780 N N . PHE A 1 101 ? 19.503 -5.444 -24.515 1.00 76.00 101 PHE A N 1
ATOM 781 C CA . PHE A 1 101 ? 20.129 -4.938 -23.298 1.00 76.00 101 PHE A CA 1
ATOM 782 C C . PHE A 1 101 ? 19.136 -4.171 -22.406 1.00 76.00 101 PHE A C 1
ATOM 784 O O . PHE A 1 101 ? 19.014 -4.475 -21.217 1.00 76.00 101 PHE A O 1
ATOM 791 N N . ILE A 1 102 ? 18.352 -3.244 -22.977 1.00 76.69 102 ILE A N 1
ATOM 792 C CA . ILE A 1 102 ? 17.309 -2.500 -22.243 1.00 76.69 102 ILE A CA 1
ATOM 793 C C . ILE A 1 102 ? 16.257 -3.456 -21.675 1.00 76.69 102 ILE A C 1
ATOM 795 O O . ILE A 1 102 ? 15.804 -3.266 -20.543 1.00 76.69 102 ILE A O 1
ATOM 799 N N . SER A 1 103 ? 15.881 -4.490 -22.430 1.00 78.00 103 SER A N 1
ATOM 800 C CA . SER A 1 103 ? 14.895 -5.486 -22.000 1.00 78.00 103 SER A CA 1
ATOM 801 C C . SER A 1 103 ? 15.391 -6.305 -20.807 1.00 78.00 103 SER A C 1
ATOM 803 O O . SER A 1 103 ? 14.671 -6.434 -19.817 1.00 78.00 103 SER A O 1
ATOM 805 N N . ILE A 1 104 ? 16.636 -6.792 -20.847 1.00 76.62 104 ILE A N 1
ATOM 806 C CA . ILE A 1 104 ? 17.239 -7.584 -19.763 1.00 76.62 104 ILE A CA 1
ATOM 807 C C . ILE A 1 104 ? 17.380 -6.748 -18.485 1.00 76.62 104 ILE A C 1
ATOM 809 O O . ILE A 1 104 ? 16.952 -7.178 -17.411 1.00 76.62 104 ILE A O 1
ATOM 813 N N . VAL A 1 105 ? 17.920 -5.529 -18.591 1.00 73.19 105 VAL A N 1
ATOM 814 C CA . VAL A 1 105 ? 18.098 -4.632 -17.437 1.00 73.19 105 VAL A CA 1
ATOM 815 C C . VAL A 1 105 ? 16.744 -4.215 -16.856 1.00 73.19 105 VAL A C 1
ATOM 817 O O . VAL A 1 105 ? 16.556 -4.249 -15.641 1.00 73.19 105 VAL A O 1
ATOM 820 N N . SER A 1 106 ? 15.765 -3.893 -17.708 1.00 72.56 106 SER A N 1
ATOM 821 C CA . SER A 1 106 ? 14.413 -3.524 -17.265 1.00 72.56 106 SER A CA 1
ATOM 822 C C . SER A 1 106 ? 13.705 -4.666 -16.543 1.00 72.56 106 SER A C 1
ATOM 824 O O . SER A 1 106 ? 13.069 -4.437 -15.515 1.00 72.56 106 SER A O 1
ATOM 826 N N . PHE A 1 107 ? 13.827 -5.892 -17.054 1.00 72.94 107 PHE A N 1
ATOM 827 C CA . PHE A 1 107 ? 13.252 -7.076 -16.425 1.00 72.94 107 PHE A CA 1
ATOM 828 C C . PHE A 1 107 ? 13.873 -7.329 -15.048 1.00 72.94 107 PHE A C 1
ATOM 830 O O . PHE A 1 107 ? 13.162 -7.585 -14.077 1.00 72.94 107 PHE A O 1
ATOM 837 N N . PHE A 1 108 ? 15.194 -7.186 -14.932 1.00 68.94 108 PHE A N 1
ATOM 838 C CA . PHE A 1 108 ? 15.898 -7.377 -13.669 1.00 68.94 108 PHE A CA 1
ATOM 839 C C . PHE A 1 108 ? 15.537 -6.320 -12.617 1.00 68.94 108 PHE A C 1
ATOM 841 O O . PHE A 1 108 ? 15.236 -6.669 -11.476 1.00 68.94 108 PHE A O 1
ATOM 848 N N . VAL A 1 109 ? 15.496 -5.040 -13.001 1.00 71.62 109 VAL A N 1
ATOM 849 C CA . VAL A 1 109 ? 15.098 -3.940 -12.105 1.00 71.62 109 VAL A CA 1
ATOM 850 C C . VAL A 1 109 ? 13.657 -4.119 -11.625 1.00 71.62 109 VAL A C 1
ATOM 852 O O . VAL A 1 109 ? 13.385 -3.955 -10.435 1.00 71.62 109 VAL A O 1
ATOM 855 N N . LEU A 1 110 ? 12.742 -4.519 -12.513 1.00 70.44 110 LEU A N 1
ATOM 856 C CA . LEU A 1 110 ? 11.350 -4.785 -12.152 1.00 70.44 110 LEU A CA 1
ATOM 857 C C . LEU A 1 110 ? 11.239 -5.964 -11.178 1.00 70.44 110 LEU A C 1
ATOM 859 O O . LEU A 1 110 ? 10.573 -5.855 -10.149 1.00 70.44 110 LEU A O 1
ATOM 863 N N . ASN A 1 111 ? 11.945 -7.061 -11.444 1.00 70.31 111 ASN A N 1
ATOM 864 C CA . ASN A 1 111 ? 11.947 -8.225 -10.560 1.00 70.31 111 ASN A CA 1
ATOM 865 C C . ASN A 1 111 ? 12.594 -7.927 -9.200 1.00 70.31 111 ASN A C 1
ATOM 867 O O . ASN A 1 111 ? 12.121 -8.412 -8.170 1.00 70.31 111 ASN A O 1
ATOM 871 N N . MET A 1 112 ? 13.631 -7.086 -9.162 1.00 72.88 112 MET A N 1
ATOM 872 C CA . MET A 1 112 ? 14.214 -6.594 -7.915 1.00 72.88 112 MET A CA 1
ATOM 873 C C . MET A 1 112 ? 13.214 -5.727 -7.142 1.00 72.88 112 MET A C 1
ATOM 875 O O . MET A 1 112 ? 13.048 -5.922 -5.939 1.00 72.88 112 MET A O 1
ATOM 879 N N . PHE A 1 113 ? 12.511 -4.815 -7.820 1.00 74.62 113 PHE A N 1
ATOM 880 C CA . PHE A 1 113 ? 11.501 -3.950 -7.210 1.00 74.62 113 PHE A CA 1
ATOM 881 C C . PHE A 1 113 ? 10.355 -4.758 -6.594 1.00 74.62 113 PHE A C 1
ATOM 883 O O . PHE A 1 113 ? 10.033 -4.577 -5.420 1.00 74.62 113 PHE A O 1
ATOM 890 N N . VAL A 1 114 ? 9.807 -5.722 -7.339 1.00 74.44 114 VAL A N 1
ATOM 891 C CA . VAL A 1 114 ? 8.801 -6.662 -6.822 1.00 74.44 114 VAL A CA 1
ATOM 892 C C . VAL A 1 114 ? 9.359 -7.432 -5.624 1.00 74.44 114 VAL A C 1
ATOM 894 O O . VAL A 1 114 ? 8.682 -7.558 -4.605 1.00 74.44 114 VAL A O 1
ATOM 897 N N . GLY A 1 115 ? 10.620 -7.871 -5.681 1.00 75.25 115 GLY A N 1
ATOM 898 C CA . GLY A 1 115 ? 11.300 -8.516 -4.559 1.00 75.25 115 GLY A CA 1
ATOM 899 C C . GLY A 1 115 ? 11.367 -7.650 -3.295 1.00 75.25 115 GLY A C 1
ATOM 900 O O . GLY A 1 115 ? 11.200 -8.169 -2.192 1.00 75.25 115 GLY A O 1
ATOM 901 N N . ILE A 1 116 ? 11.564 -6.337 -3.430 1.00 75.38 116 ILE A N 1
ATOM 902 C CA . ILE A 1 116 ? 11.591 -5.383 -2.309 1.00 75.38 116 ILE A CA 1
ATOM 903 C C . ILE A 1 116 ? 10.191 -5.175 -1.744 1.00 75.38 116 ILE A C 1
ATOM 905 O O . ILE A 1 116 ? 10.004 -5.277 -0.532 1.00 75.38 116 ILE A O 1
ATOM 909 N N . VAL A 1 117 ? 9.206 -4.928 -2.610 1.00 75.56 117 VAL A N 1
ATOM 910 C CA . VAL A 1 117 ? 7.810 -4.718 -2.206 1.00 75.56 117 VAL A CA 1
ATOM 911 C C . VAL A 1 117 ? 7.278 -5.948 -1.477 1.00 75.56 117 VAL A C 1
ATOM 913 O O . VAL A 1 117 ? 6.713 -5.824 -0.393 1.00 75.56 117 VAL A O 1
ATOM 916 N N . VAL A 1 118 ? 7.532 -7.146 -2.010 1.00 80.94 118 VAL A N 1
ATOM 917 C CA . VAL A 1 118 ? 7.111 -8.408 -1.390 1.00 80.94 118 VAL A CA 1
ATOM 918 C C . VAL A 1 118 ? 7.828 -8.643 -0.062 1.00 80.94 118 VAL A C 1
ATOM 920 O O . VAL A 1 118 ? 7.184 -9.046 0.905 1.00 80.94 118 VAL A O 1
ATOM 923 N N . LYS A 1 119 ? 9.139 -8.377 0.030 1.00 75.12 119 LYS A N 1
ATOM 924 C CA . LYS A 1 119 ? 9.871 -8.484 1.305 1.00 75.12 119 LYS A CA 1
ATOM 925 C C . LYS A 1 119 ? 9.318 -7.517 2.348 1.00 75.12 119 LYS A C 1
ATOM 927 O O . LYS A 1 119 ? 9.071 -7.937 3.471 1.00 75.12 119 LYS A O 1
ATOM 932 N N . ASN A 1 120 ? 9.064 -6.268 1.969 1.00 77.06 120 ASN A N 1
ATOM 933 C CA . ASN A 1 120 ? 8.508 -5.259 2.865 1.00 77.06 120 ASN A CA 1
ATOM 934 C C . ASN A 1 120 ? 7.093 -5.635 3.335 1.00 77.06 120 ASN A C 1
ATOM 936 O O . ASN A 1 120 ? 6.782 -5.542 4.519 1.00 77.06 120 ASN A O 1
ATOM 940 N N . PHE A 1 121 ? 6.261 -6.150 2.426 1.00 77.56 121 PHE A N 1
ATOM 941 C CA . PHE A 1 121 ? 4.925 -6.637 2.760 1.00 77.56 121 PHE A CA 1
ATOM 942 C C . PHE A 1 121 ? 4.977 -7.813 3.744 1.00 77.56 121 PHE A C 1
ATOM 944 O O . PHE A 1 121 ? 4.292 -7.794 4.764 1.00 77.56 121 PHE A O 1
ATOM 951 N N . ARG A 1 122 ? 5.854 -8.798 3.494 1.00 80.06 122 ARG A N 1
ATOM 952 C CA . ARG A 1 122 ? 6.058 -9.949 4.390 1.00 80.06 122 ARG A CA 1
ATOM 953 C C . ARG A 1 122 ? 6.603 -9.535 5.760 1.00 80.06 122 ARG A C 1
ATOM 955 O O . ARG A 1 122 ? 6.155 -10.062 6.772 1.00 80.06 122 ARG A O 1
ATOM 962 N N . SER A 1 123 ? 7.533 -8.581 5.817 1.00 79.00 123 SER A N 1
ATOM 963 C CA . SER A 1 123 ? 8.051 -8.043 7.083 1.00 79.00 123 SER A CA 1
ATOM 964 C C . SER A 1 123 ? 6.982 -7.284 7.870 1.00 79.00 123 SER A C 1
ATOM 966 O O . SER A 1 123 ? 6.884 -7.458 9.082 1.00 79.00 123 SER A O 1
ATOM 968 N N . CYS A 1 124 ? 6.153 -6.488 7.190 1.00 82.00 124 CYS A N 1
ATOM 969 C CA . CYS A 1 124 ? 5.034 -5.789 7.816 1.00 82.00 124 CYS A CA 1
ATOM 970 C C . CYS A 1 124 ? 4.018 -6.779 8.403 1.00 82.00 124 CYS A C 1
ATOM 972 O O . CYS A 1 124 ? 3.621 -6.637 9.558 1.00 82.00 124 CYS A O 1
ATOM 974 N N . GLN A 1 125 ? 3.669 -7.823 7.646 1.00 81.81 125 GLN A N 1
ATOM 975 C CA . GLN A 1 125 ? 2.768 -8.880 8.103 1.00 81.81 125 GLN A CA 1
ATOM 976 C C . GLN A 1 125 ? 3.299 -9.575 9.366 1.00 81.81 125 GLN A C 1
ATOM 978 O O . GLN A 1 125 ? 2.586 -9.662 10.363 1.00 81.81 125 GLN A O 1
ATOM 983 N N . ALA A 1 126 ? 4.570 -9.987 9.367 1.00 87.69 126 ALA A N 1
ATOM 984 C CA . ALA A 1 126 ? 5.187 -10.631 10.528 1.00 87.69 126 ALA A CA 1
ATOM 985 C C . ALA A 1 126 ? 5.205 -9.715 11.767 1.00 87.69 126 ALA A C 1
ATOM 987 O O . ALA A 1 126 ? 4.971 -10.162 12.891 1.00 87.69 126 ALA A O 1
ATOM 988 N N . GLN A 1 127 ? 5.456 -8.418 11.574 1.00 82.31 127 GLN A N 1
ATOM 989 C CA . GLN A 1 127 ? 5.469 -7.453 12.670 1.00 82.31 127 GLN A CA 1
ATOM 990 C C . GLN A 1 127 ? 4.066 -7.205 13.241 1.00 82.31 127 GLN A C 1
ATOM 992 O O . GLN A 1 127 ? 3.912 -7.125 14.460 1.00 82.31 127 GLN A O 1
ATOM 997 N N . GLN A 1 128 ? 3.040 -7.154 12.387 1.00 81.62 128 GLN A N 1
ATOM 998 C CA . GLN A 1 128 ? 1.645 -7.041 12.817 1.00 81.62 128 GLN A CA 1
ATOM 999 C C . GLN A 1 128 ? 1.187 -8.259 13.623 1.00 81.62 128 GLN A C 1
ATOM 1001 O O . GLN A 1 128 ? 0.536 -8.090 14.652 1.00 81.62 128 GLN A O 1
ATOM 1006 N N . GLU A 1 129 ? 1.552 -9.472 13.202 1.00 88.12 129 GLU A N 1
ATOM 1007 C CA . GLU A 1 129 ? 1.217 -10.704 13.928 1.00 88.12 129 GLU A CA 1
ATOM 1008 C C . GLU A 1 129 ? 1.831 -10.712 15.335 1.00 88.12 129 GLU A C 1
ATOM 1010 O O . GLU A 1 129 ? 1.131 -10.954 16.325 1.00 88.12 129 GLU A O 1
ATOM 1015 N N . LEU A 1 130 ? 3.113 -10.352 15.453 1.00 89.69 130 LEU A N 1
ATOM 1016 C CA . LEU A 1 130 ? 3.800 -10.235 16.742 1.00 89.69 130 LEU A CA 1
ATOM 1017 C C . LEU A 1 130 ? 3.163 -9.172 17.647 1.00 89.69 130 LEU A C 1
ATOM 1019 O O . LEU A 1 130 ? 2.975 -9.397 18.848 1.00 89.69 130 LEU A O 1
ATOM 1023 N N . GLU A 1 131 ? 2.807 -8.017 17.086 1.00 85.75 131 GLU A N 1
ATOM 1024 C CA . GLU A 1 131 ? 2.166 -6.936 17.832 1.00 85.75 131 GLU A CA 1
ATOM 1025 C C . GLU A 1 131 ? 0.749 -7.323 18.288 1.00 85.75 131 GLU A C 1
ATOM 1027 O O . GLU A 1 131 ? 0.345 -7.042 19.424 1.00 85.75 131 GLU A O 1
ATOM 1032 N N . GLU A 1 132 ? -0.005 -8.043 17.454 1.00 87.50 132 GLU A N 1
ATOM 1033 C CA . GLU A 1 132 ? -1.333 -8.536 17.802 1.00 87.50 132 GLU A CA 1
ATOM 1034 C C . GLU A 1 132 ? -1.269 -9.606 18.903 1.00 87.50 132 GLU A C 1
ATOM 1036 O O . GLU A 1 132 ? -2.062 -9.576 19.856 1.00 87.50 132 GLU A O 1
ATOM 1041 N N . GLU A 1 133 ? -0.296 -10.517 18.835 1.00 91.56 133 GLU A N 1
ATOM 1042 C CA . GLU A 1 133 ? -0.023 -11.475 19.903 1.00 91.56 133 GLU A CA 1
ATOM 1043 C C . GLU A 1 133 ? 0.349 -10.787 21.218 1.00 91.56 133 GLU A C 1
ATOM 1045 O O . GLU A 1 133 ? -0.199 -11.132 22.273 1.00 91.56 133 GLU A O 1
ATOM 1050 N N . ALA A 1 134 ? 1.241 -9.795 21.176 1.00 91.06 134 ALA A N 1
ATOM 1051 C CA . ALA A 1 134 ? 1.637 -9.021 22.348 1.00 91.06 134 ALA A CA 1
ATOM 1052 C C . ALA A 1 134 ? 0.429 -8.294 22.960 1.00 91.06 134 ALA A C 1
ATOM 1054 O O . ALA A 1 134 ? 0.204 -8.348 24.175 1.00 91.06 134 ALA A O 1
ATOM 1055 N N . ARG A 1 135 ? -0.431 -7.700 22.124 1.00 90.31 135 ARG A N 1
ATOM 1056 C CA . ARG A 1 135 ? -1.673 -7.045 22.555 1.00 90.31 135 ARG A CA 1
ATOM 1057 C C . ARG A 1 135 ? -2.654 -8.033 23.187 1.00 90.31 135 ARG A C 1
ATOM 1059 O O . ARG A 1 135 ? -3.286 -7.708 24.199 1.00 90.31 135 ARG A O 1
ATOM 1066 N N . LYS A 1 136 ? -2.794 -9.241 22.630 1.00 91.56 136 LYS A N 1
ATOM 1067 C CA . LYS A 1 136 ? -3.633 -10.316 23.192 1.00 91.56 136 LYS A CA 1
ATOM 1068 C C . LYS A 1 136 ? -3.092 -10.782 24.548 1.00 91.56 136 LYS A C 1
ATOM 1070 O O . LYS A 1 136 ? -3.871 -10.865 25.503 1.00 91.56 136 LYS A O 1
ATOM 1075 N N . LYS A 1 137 ? -1.779 -11.007 24.668 1.00 91.50 137 LYS A N 1
ATOM 1076 C CA . LYS A 1 137 ? -1.094 -11.381 25.921 1.00 91.50 137 LYS A CA 1
ATOM 1077 C C . LYS A 1 137 ? -1.259 -10.294 26.994 1.00 91.50 137 LYS A C 1
ATOM 1079 O O . LYS A 1 137 ? -1.706 -10.598 28.100 1.00 91.50 137 LYS A O 1
ATOM 1084 N N . ALA A 1 138 ? -1.060 -9.021 26.648 1.00 91.31 138 ALA A N 1
ATOM 1085 C CA . ALA A 1 138 ? -1.252 -7.890 27.561 1.00 91.31 138 ALA A CA 1
ATOM 1086 C C . ALA A 1 138 ? -2.709 -7.746 28.042 1.00 91.31 138 ALA A C 1
ATOM 1088 O O . ALA A 1 138 ? -2.962 -7.529 29.230 1.00 91.31 138 ALA A O 1
ATOM 1089 N N . LYS A 1 139 ? -3.699 -7.911 27.149 1.00 90.75 139 LYS A N 1
ATOM 1090 C CA . LYS A 1 139 ? -5.125 -7.907 27.528 1.00 90.75 139 LYS A CA 1
ATOM 1091 C C . LYS A 1 139 ? -5.471 -9.063 28.470 1.00 90.75 139 LYS A C 1
ATOM 1093 O O . LYS A 1 139 ? -6.235 -8.860 29.414 1.00 90.75 139 LYS A O 1
ATOM 1098 N N . ARG A 1 140 ? -4.934 -10.265 28.222 1.00 89.56 140 ARG A N 1
ATOM 1099 C CA . ARG A 1 140 ? -5.126 -11.434 29.098 1.00 89.56 140 ARG A CA 1
ATOM 1100 C C . ARG A 1 140 ? -4.518 -11.194 30.483 1.00 89.56 140 ARG A C 1
ATOM 1102 O O . ARG A 1 140 ? -5.220 -11.401 31.468 1.00 89.56 140 ARG A O 1
ATOM 1109 N N . GLY A 1 141 ? -3.298 -10.659 30.554 1.00 88.56 141 GLY A N 1
ATOM 1110 C CA . GLY A 1 141 ? -2.647 -10.288 31.817 1.00 88.56 141 GLY A CA 1
ATOM 1111 C C . GLY A 1 141 ? -3.473 -9.290 32.633 1.00 88.56 141 GLY A C 1
ATOM 1112 O O . GLY A 1 141 ? -3.825 -9.571 33.776 1.00 88.56 141 GLY A O 1
ATOM 1113 N N . LYS A 1 142 ? -3.916 -8.188 32.009 1.00 90.00 142 LYS A N 1
ATOM 1114 C CA . LYS A 1 142 ? -4.767 -7.177 32.668 1.00 90.00 142 LYS A CA 1
ATOM 1115 C C . LYS A 1 142 ? -6.105 -7.739 33.167 1.00 90.00 142 LYS A C 1
ATOM 1117 O O . LYS A 1 142 ? -6.614 -7.286 34.190 1.00 90.00 142 LYS A O 1
ATOM 1122 N N . LYS A 1 143 ? -6.707 -8.708 32.461 1.00 87.44 143 LYS A N 1
ATOM 1123 C CA . LYS A 1 143 ? -7.945 -9.377 32.912 1.00 87.44 143 LYS A CA 1
ATOM 1124 C C . LYS A 1 143 ? -7.706 -10.246 34.146 1.00 87.44 143 LYS A C 1
ATOM 1126 O O . LYS A 1 143 ? -8.514 -10.193 35.068 1.00 87.44 143 LYS A O 1
ATOM 1131 N N . ILE A 1 144 ? -6.622 -11.023 34.159 1.00 86.62 144 ILE A N 1
ATOM 1132 C CA . ILE A 1 144 ? -6.244 -11.863 35.305 1.00 86.62 144 ILE A CA 1
ATOM 1133 C C . ILE A 1 144 ? -5.964 -10.976 36.519 1.00 86.62 144 ILE A C 1
ATOM 1135 O O . ILE A 1 144 ? -6.517 -11.221 37.586 1.00 86.62 144 ILE A O 1
ATOM 1139 N N . GLU A 1 145 ? -5.210 -9.896 36.331 1.00 85.31 145 GLU A N 1
ATOM 1140 C CA . GLU A 1 145 ? -4.894 -8.935 37.386 1.00 85.31 145 GLU A CA 1
ATOM 1141 C C . GLU A 1 145 ? -6.152 -8.238 37.933 1.00 85.31 145 GLU A C 1
ATOM 1143 O O . GLU A 1 145 ? -6.346 -8.181 39.146 1.00 85.31 145 GLU A O 1
ATOM 1148 N N . ARG A 1 146 ? -7.070 -7.780 37.064 1.00 82.75 146 ARG A N 1
ATOM 1149 C CA . ARG A 1 146 ? -8.376 -7.242 37.494 1.00 82.75 146 ARG A CA 1
ATOM 1150 C C . ARG A 1 146 ? -9.173 -8.261 38.299 1.00 82.75 146 ARG A C 1
ATOM 1152 O O . ARG A 1 146 ? -9.713 -7.908 39.340 1.00 82.75 146 ARG A O 1
ATOM 1159 N N . LYS A 1 147 ? -9.240 -9.514 37.839 1.00 80.00 147 LYS A N 1
ATOM 1160 C CA . LYS A 1 147 ? -9.959 -10.583 38.544 1.00 80.00 147 LYS A CA 1
ATOM 1161 C C . LYS A 1 147 ? -9.326 -10.865 39.911 1.00 80.00 147 LYS A C 1
ATOM 1163 O O . LYS A 1 147 ? -10.051 -11.049 40.876 1.00 80.00 147 LYS A O 1
ATOM 1168 N N . GLN A 1 148 ? -7.996 -10.857 40.007 1.00 80.00 148 GLN A N 1
ATOM 1169 C CA . GLN A 1 148 ? -7.271 -11.031 41.270 1.00 80.00 148 GLN A CA 1
ATOM 1170 C C . GLN A 1 148 ? -7.497 -9.871 42.245 1.00 80.00 148 GLN A C 1
ATOM 1172 O O . GLN A 1 148 ? -7.671 -10.122 43.432 1.00 80.00 148 GLN A O 1
ATOM 1177 N N . ARG A 1 149 ? -7.526 -8.620 41.766 1.00 77.19 149 ARG A N 1
ATOM 1178 C CA . ARG A 1 149 ? -7.855 -7.447 42.596 1.00 77.19 149 ARG A CA 1
ATOM 1179 C C . ARG A 1 149 ? -9.300 -7.516 43.105 1.00 77.19 149 ARG A C 1
ATOM 1181 O O . ARG A 1 149 ? -9.522 -7.404 44.303 1.00 77.19 149 ARG A O 1
ATOM 1188 N N . LEU A 1 150 ? -10.250 -7.821 42.218 1.00 75.19 150 LEU A N 1
ATOM 1189 C CA . LEU A 1 150 ? -11.671 -7.988 42.556 1.00 75.19 150 LEU A CA 1
ATOM 1190 C C . LEU A 1 150 ? -11.944 -9.168 43.500 1.00 75.19 150 LEU A C 1
ATOM 1192 O O . LEU A 1 150 ? -12.933 -9.141 44.213 1.00 75.19 150 LEU A O 1
ATOM 1196 N N . MET A 1 151 ? -11.106 -10.210 43.504 1.00 65.50 151 MET A N 1
ATOM 1197 C CA . MET A 1 151 ? -11.215 -11.315 44.467 1.00 65.50 151 MET A CA 1
ATOM 1198 C C . MET A 1 151 ? -10.666 -10.960 45.860 1.00 65.50 151 MET A C 1
ATOM 1200 O O . MET A 1 151 ? -10.987 -11.660 46.815 1.00 65.50 151 MET A O 1
ATOM 1204 N N . ARG A 1 152 ? -9.842 -9.905 45.993 1.00 66.75 152 ARG A N 1
ATOM 1205 C CA . ARG A 1 152 ? -9.348 -9.414 47.297 1.00 66.75 152 ARG A CA 1
ATOM 1206 C C . ARG A 1 152 ? -10.308 -8.434 47.965 1.00 66.75 152 ARG A C 1
ATOM 1208 O O . ARG A 1 152 ? -10.328 -8.361 49.187 1.00 66.75 152 ARG A O 1
ATOM 1215 N N . GLU A 1 153 ? -11.094 -7.696 47.189 1.00 62.34 153 GLU A N 1
ATOM 1216 C CA . GLU A 1 153 ? -12.179 -6.871 47.717 1.00 62.34 153 GLU A CA 1
ATOM 1217 C C . GLU A 1 153 ? -13.446 -7.722 47.857 1.00 62.34 153 GLU A C 1
ATOM 1219 O O . GLU A 1 153 ? -13.953 -8.270 46.879 1.00 62.34 153 GLU A O 1
ATOM 1224 N N . PHE A 1 154 ? -13.972 -7.850 49.078 1.00 54.03 154 PHE A N 1
ATOM 1225 C CA . PHE A 1 154 ? -15.283 -8.461 49.295 1.00 54.03 154 PHE A CA 1
ATOM 1226 C C . PHE A 1 154 ? -16.316 -7.679 48.460 1.00 54.03 154 PHE A C 1
ATOM 1228 O O . PHE A 1 154 ? -16.339 -6.447 48.538 1.00 54.03 154 PHE A O 1
ATOM 1235 N N . PRO A 1 155 ? -17.139 -8.330 47.617 1.00 61.91 155 PRO A N 1
ATOM 1236 C CA . PRO A 1 155 ? -18.000 -7.618 46.681 1.00 61.91 155 PRO A CA 1
ATOM 1237 C C . PRO A 1 155 ? -18.951 -6.687 47.445 1.00 61.91 155 PRO A C 1
ATOM 1239 O O . PRO A 1 155 ? -19.735 -7.146 48.270 1.00 61.91 155 PRO A O 1
ATOM 1242 N N . TYR A 1 156 ? -18.911 -5.387 47.132 1.00 62.78 156 TYR A N 1
ATOM 1243 C CA . TYR A 1 156 ? -19.707 -4.307 47.750 1.00 62.78 156 TYR A CA 1
ATOM 1244 C C . TYR A 1 156 ? -21.216 -4.620 47.868 1.00 62.78 156 TYR A C 1
ATOM 1246 O O . TYR A 1 156 ? -21.909 -4.135 48.757 1.00 62.78 156 TYR A O 1
ATOM 1254 N N . TYR A 1 157 ? -21.724 -5.498 47.001 1.00 59.84 157 TYR A N 1
ATOM 1255 C CA . TYR A 1 157 ? -23.119 -5.935 46.946 1.00 59.84 157 TYR A CA 1
ATOM 1256 C C . TYR A 1 157 ? -23.489 -7.053 47.935 1.00 59.84 157 TYR A C 1
ATOM 1258 O O . TYR A 1 157 ? -24.649 -7.467 47.977 1.00 59.84 157 TYR A O 1
ATOM 1266 N N . ALA A 1 158 ? -22.533 -7.578 48.706 1.00 62.03 158 ALA A N 1
ATOM 1267 C CA . ALA A 1 158 ? -22.753 -8.708 49.609 1.00 62.03 158 ALA A CA 1
ATOM 1268 C C . ALA A 1 158 ? -23.720 -8.392 50.764 1.00 62.03 158 ALA A C 1
ATOM 1270 O O . ALA A 1 158 ? -24.358 -9.302 51.284 1.00 62.03 158 ALA A O 1
ATOM 1271 N N . HIS A 1 159 ? -23.881 -7.111 51.112 1.00 65.88 159 HIS A N 1
ATOM 1272 C CA . HIS A 1 159 ? -24.796 -6.647 52.159 1.00 65.88 159 HIS A CA 1
ATOM 1273 C C . HIS A 1 159 ? -26.136 -6.100 51.634 1.00 65.88 159 HIS A C 1
ATOM 1275 O O . HIS A 1 159 ? -26.905 -5.527 52.407 1.00 65.88 159 HIS A O 1
ATOM 1281 N N . PHE A 1 160 ? -26.461 -6.251 50.342 1.00 68.25 160 PHE A N 1
ATOM 1282 C CA . PHE A 1 160 ? -27.756 -5.779 49.841 1.00 68.25 160 PHE A CA 1
ATOM 1283 C C . PHE A 1 160 ? -28.927 -6.644 50.315 1.00 68.25 160 PHE A C 1
ATOM 1285 O O . PHE A 1 160 ? -28.885 -7.871 50.247 1.00 68.25 160 PHE A O 1
ATOM 1292 N N . SER A 1 161 ? -30.020 -5.988 50.719 1.00 74.94 161 SER A N 1
ATOM 1293 C CA . SER A 1 161 ? -31.307 -6.647 50.945 1.00 74.94 161 SER A CA 1
ATOM 1294 C C . SER A 1 161 ? -31.818 -7.296 49.651 1.00 74.94 161 SER A C 1
ATOM 1296 O O . SER A 1 161 ? -31.591 -6.782 48.551 1.00 74.94 161 SER A O 1
ATOM 1298 N N . LEU A 1 162 ? -32.527 -8.427 49.770 1.00 76.19 162 LEU A N 1
ATOM 1299 C CA . LEU A 1 162 ? -32.983 -9.230 48.624 1.00 76.19 162 LEU A CA 1
ATOM 1300 C C . LEU A 1 162 ? -33.774 -8.408 47.594 1.00 76.19 162 LEU A C 1
ATOM 1302 O O . LEU A 1 162 ? -33.549 -8.559 46.396 1.00 76.19 162 LEU A O 1
ATOM 1306 N N . TRP A 1 163 ? -34.638 -7.493 48.041 1.00 78.69 163 TRP A N 1
ATOM 1307 C CA . TRP A 1 163 ? -35.412 -6.621 47.151 1.00 78.69 163 TRP A CA 1
ATOM 1308 C C . TRP A 1 163 ? -34.547 -5.608 46.394 1.00 78.69 163 TRP A C 1
ATOM 1310 O O . TRP A 1 163 ? -34.713 -5.443 45.186 1.00 78.69 163 TRP A O 1
ATOM 1320 N N . ARG A 1 164 ? -33.567 -4.983 47.061 1.00 79.25 164 ARG A N 1
ATOM 1321 C CA . ARG A 1 164 ? -32.652 -4.028 46.416 1.00 79.25 164 ARG A CA 1
ATOM 1322 C C . ARG A 1 164 ? -31.724 -4.723 45.421 1.00 79.25 164 ARG A C 1
ATOM 1324 O O . ARG A 1 164 ? -31.471 -4.179 44.351 1.00 79.25 164 ARG A O 1
ATOM 1331 N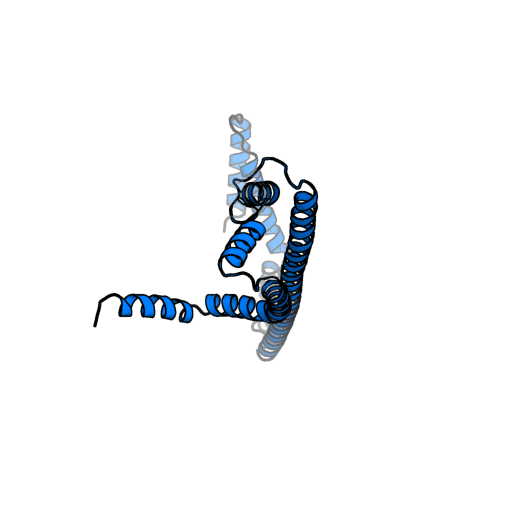 N . LYS A 1 165 ? -31.278 -5.944 45.736 1.00 78.75 165 LYS A N 1
ATOM 1332 C CA . LYS A 1 165 ? -30.475 -6.771 44.828 1.00 78.75 165 LYS A CA 1
ATOM 1333 C C . LYS A 1 165 ? -31.268 -7.196 43.590 1.00 78.75 165 LYS A C 1
ATOM 1335 O O . LYS A 1 165 ? -30.753 -7.087 42.489 1.00 78.75 165 LYS A O 1
ATOM 1340 N N . ARG A 1 166 ? -32.539 -7.584 43.744 1.00 81.00 166 ARG A N 1
ATOM 1341 C CA . ARG A 1 166 ? -33.416 -7.927 42.610 1.00 81.00 166 ARG A CA 1
ATOM 1342 C C . ARG A 1 166 ? -33.653 -6.749 41.665 1.00 81.00 166 ARG A C 1
ATOM 1344 O O . ARG A 1 166 ? -33.570 -6.941 40.459 1.00 81.00 166 ARG A O 1
ATOM 1351 N N . LEU A 1 167 ? -33.907 -5.548 42.190 1.00 82.88 167 LEU A N 1
ATOM 1352 C CA . LEU A 1 167 ? -34.064 -4.340 41.366 1.00 82.88 167 LEU A CA 1
ATOM 1353 C C . LEU A 1 167 ? -32.760 -3.969 40.647 1.00 82.88 167 LEU A C 1
ATOM 1355 O O . LEU A 1 167 ? -32.772 -3.645 39.465 1.00 82.88 167 LEU A O 1
ATOM 1359 N N . HIS A 1 168 ? -31.628 -4.073 41.342 1.00 82.50 168 HIS A N 1
ATOM 1360 C CA . HIS A 1 168 ? -30.306 -3.834 40.769 1.00 82.50 168 HIS A CA 1
ATOM 1361 C C . HIS A 1 168 ? -29.954 -4.841 39.661 1.00 82.50 168 HIS A C 1
ATOM 1363 O O . HIS A 1 168 ? -29.516 -4.445 38.584 1.00 82.50 168 HIS A O 1
ATOM 1369 N N . ASP A 1 169 ? -30.203 -6.132 39.893 1.00 79.94 169 ASP A N 1
ATOM 1370 C CA . ASP A 1 169 ? -29.968 -7.195 38.911 1.00 79.94 169 ASP A CA 1
ATOM 1371 C C . ASP A 1 169 ? -30.898 -7.059 37.693 1.00 79.94 169 ASP A C 1
ATOM 1373 O O . ASP A 1 169 ? -30.499 -7.388 36.577 1.00 79.94 169 ASP A O 1
ATOM 1377 N N . LEU A 1 170 ? -32.112 -6.529 37.883 1.00 85.00 170 LEU A N 1
ATOM 1378 C CA . LEU A 1 170 ? -33.054 -6.241 36.801 1.00 85.00 170 LEU A CA 1
ATOM 1379 C C . LEU A 1 170 ? -32.584 -5.051 35.946 1.00 85.00 170 LEU A C 1
ATOM 1381 O O . LEU A 1 170 ? -32.542 -5.178 34.722 1.00 85.00 170 LEU A O 1
ATOM 1385 N N . CYS A 1 171 ? -32.147 -3.949 36.567 1.00 81.00 171 CYS A N 1
ATOM 1386 C CA . CYS A 1 171 ? -31.648 -2.760 35.861 1.00 81.00 171 CYS A CA 1
ATOM 1387 C C . CYS A 1 171 ? -30.304 -2.975 35.145 1.00 81.00 171 CYS A C 1
ATOM 1389 O O . CYS A 1 171 ? -30.045 -2.317 34.147 1.00 81.00 171 CYS A O 1
ATOM 1391 N N . ILE A 1 172 ? -29.448 -3.877 35.633 1.00 82.31 172 ILE A N 1
ATOM 1392 C CA . ILE A 1 172 ? -28.138 -4.193 35.019 1.00 82.31 172 ILE A CA 1
ATOM 1393 C C . ILE A 1 172 ? -28.240 -5.374 34.040 1.00 82.31 172 ILE A C 1
ATOM 1395 O O . ILE A 1 172 ? -27.271 -5.765 33.382 1.00 82.31 172 ILE A O 1
ATOM 1399 N N . SER A 1 173 ? -29.423 -5.978 33.926 1.00 88.62 173 SER A N 1
ATOM 1400 C CA . SER A 1 173 ? -29.626 -7.075 32.995 1.00 88.62 173 SER A CA 1
ATOM 1401 C C . SER A 1 173 ? -29.447 -6.599 31.550 1.00 88.62 173 SER A C 1
ATOM 1403 O O . SER A 1 173 ? -29.998 -5.589 31.118 1.00 88.62 173 SER A O 1
ATOM 1405 N N . LYS A 1 174 ? -28.726 -7.393 30.752 1.00 85.62 174 LYS A N 1
ATOM 1406 C CA . LYS A 1 174 ? -28.537 -7.111 29.319 1.00 85.62 174 LYS A CA 1
ATOM 1407 C C . LYS A 1 174 ? -29.853 -7.064 28.538 1.00 85.62 174 LYS A C 1
ATOM 1409 O O . LYS A 1 174 ? -29.915 -6.437 27.488 1.00 85.62 174 LYS A O 1
ATOM 1414 N N . TYR A 1 175 ? -30.884 -7.752 29.031 1.00 87.19 175 TYR A N 1
ATOM 1415 C CA . TYR A 1 175 ? -32.212 -7.752 28.424 1.00 87.19 175 TYR A CA 1
ATOM 1416 C C . TYR A 1 175 ? -32.905 -6.396 28.589 1.00 87.19 175 TYR A C 1
ATOM 1418 O O . TYR A 1 175 ? -33.534 -5.931 27.646 1.00 87.19 175 TYR A O 1
ATOM 1426 N N . PHE A 1 176 ? -32.743 -5.738 29.741 1.00 85.81 176 PHE A N 1
ATOM 1427 C CA . PHE A 1 176 ? -33.284 -4.400 29.978 1.00 85.81 176 PHE A CA 1
ATOM 1428 C C . PHE A 1 176 ? -32.616 -3.350 29.079 1.00 85.81 176 PHE A C 1
ATOM 1430 O O . PHE A 1 176 ? -33.312 -2.597 28.399 1.00 85.81 176 PHE A O 1
ATOM 1437 N N . ASP A 1 177 ? -31.286 -3.384 28.968 1.00 85.38 177 ASP A N 1
ATOM 1438 C CA . ASP A 1 177 ? -30.547 -2.521 28.036 1.00 85.38 177 ASP A CA 1
ATOM 1439 C C . ASP A 1 177 ? -30.972 -2.753 26.578 1.00 85.38 177 ASP A C 1
ATOM 1441 O O . ASP A 1 177 ? -31.159 -1.802 25.819 1.00 85.38 177 ASP A O 1
ATOM 1445 N N . LEU A 1 178 ? -31.181 -4.012 26.176 1.00 88.12 178 LEU A N 1
ATOM 1446 C CA . LEU A 1 178 ? -31.645 -4.347 24.827 1.00 88.12 178 LEU A CA 1
ATOM 1447 C C . LEU A 1 178 ? -33.049 -3.792 24.550 1.00 88.12 178 LEU A C 1
ATOM 1449 O O . LEU A 1 178 ? -33.302 -3.316 23.442 1.00 88.12 178 LEU A O 1
ATOM 1453 N N . ILE A 1 179 ? -33.942 -3.800 25.543 1.00 87.75 179 ILE A N 1
ATOM 1454 C CA . ILE A 1 179 ? -35.277 -3.194 25.438 1.00 87.75 179 ILE A CA 1
ATOM 1455 C C . ILE A 1 179 ? -35.157 -1.678 25.238 1.00 87.75 179 ILE A C 1
ATOM 1457 O O . ILE A 1 179 ? -35.768 -1.146 24.312 1.00 87.75 179 ILE A O 1
ATOM 1461 N N . ILE A 1 180 ? -34.326 -0.991 26.031 1.00 86.38 180 ILE A N 1
ATOM 1462 C CA . ILE A 1 180 ? -34.094 0.457 25.891 1.00 86.38 180 ILE A CA 1
ATOM 1463 C C . ILE A 1 180 ? -33.546 0.787 24.498 1.00 86.38 180 ILE A C 1
ATOM 1465 O O . ILE A 1 180 ? -34.074 1.664 23.814 1.00 86.38 180 ILE A O 1
ATOM 1469 N N . VAL A 1 181 ? -32.523 0.059 24.041 1.00 88.31 181 VAL A N 1
ATOM 1470 C CA . VAL A 1 181 ? -31.923 0.265 22.714 1.00 88.31 181 VAL A CA 1
ATOM 1471 C C . VAL A 1 181 ? -32.945 0.023 21.603 1.00 88.31 181 VAL A C 1
ATOM 1473 O O . VAL A 1 181 ? -33.012 0.803 20.657 1.00 88.31 181 VAL A O 1
ATOM 1476 N N . THR A 1 182 ? -33.787 -1.003 21.731 1.00 88.50 182 THR A N 1
ATOM 1477 C CA . THR A 1 182 ? -34.850 -1.292 20.756 1.00 88.50 182 THR A CA 1
ATOM 1478 C C . THR A 1 182 ? -35.858 -0.144 20.669 1.00 88.50 182 THR A C 1
ATOM 1480 O O . THR A 1 182 ? -36.236 0.250 19.569 1.00 88.50 182 THR A O 1
ATOM 1483 N N . ILE A 1 183 ? -36.248 0.444 21.805 1.00 85.19 183 ILE A N 1
ATOM 1484 C CA . ILE A 1 183 ? -37.173 1.588 21.856 1.00 85.19 183 ILE A CA 1
ATOM 1485 C C . ILE A 1 183 ? -36.550 2.834 21.207 1.00 85.19 183 ILE A C 1
ATOM 1487 O O . ILE A 1 183 ? -37.224 3.528 20.444 1.00 85.19 183 ILE A O 1
ATOM 1491 N N . ILE A 1 184 ? -35.261 3.101 21.452 1.00 86.56 184 ILE A N 1
ATOM 1492 C CA . ILE A 1 184 ? -34.533 4.215 20.821 1.00 86.56 184 ILE A CA 1
ATOM 1493 C C . ILE A 1 184 ? -34.466 4.018 19.303 1.00 86.56 184 ILE A C 1
ATOM 1495 O O . ILE A 1 184 ? -34.800 4.930 18.549 1.00 86.56 184 ILE A O 1
ATOM 1499 N N . VAL A 1 185 ? -34.080 2.825 18.843 1.00 87.81 185 VAL A N 1
ATOM 1500 C CA . VAL A 1 185 ? -33.998 2.508 17.409 1.00 87.81 185 VAL A CA 1
ATOM 1501 C C . VAL A 1 185 ? -35.369 2.626 16.746 1.00 87.81 185 VAL A C 1
ATOM 1503 O O . VAL A 1 185 ? -35.480 3.218 15.677 1.00 87.81 185 VAL A O 1
ATOM 1506 N N . PHE A 1 186 ? -36.426 2.136 17.392 1.00 87.25 186 PHE A N 1
ATOM 1507 C CA . PHE A 1 186 ? -37.793 2.259 16.890 1.00 87.25 186 PHE A CA 1
ATOM 1508 C C . PHE A 1 186 ? -38.241 3.726 16.755 1.00 87.25 186 PHE A C 1
ATOM 1510 O O . PHE A 1 186 ? -38.863 4.095 15.756 1.00 87.25 186 PHE A O 1
ATOM 1517 N N . ASN A 1 187 ? -37.873 4.588 17.708 1.00 82.06 187 ASN A N 1
ATOM 1518 C CA . ASN A 1 187 ? -38.126 6.029 17.632 1.00 82.06 187 ASN A CA 1
ATOM 1519 C C . ASN A 1 187 ? -37.382 6.675 16.445 1.00 82.06 187 ASN A C 1
ATOM 1521 O O . ASN A 1 187 ? -37.997 7.371 15.639 1.00 82.06 187 ASN A O 1
ATOM 1525 N N . VAL A 1 188 ? -36.094 6.362 16.264 1.00 82.88 188 VAL A N 1
ATOM 1526 C CA . VAL A 1 188 ? -35.286 6.866 15.137 1.00 82.88 188 VAL A CA 1
ATOM 1527 C C . VAL A 1 188 ? -35.855 6.419 13.788 1.00 82.88 188 VAL A C 1
ATOM 1529 O O . VAL A 1 188 ? -35.937 7.218 12.858 1.00 82.88 188 VAL A O 1
ATOM 1532 N N . VAL A 1 189 ? -36.300 5.165 13.677 1.00 86.56 189 VAL A N 1
ATOM 1533 C CA . VAL A 1 189 ? -36.950 4.664 12.457 1.00 86.56 189 VAL A CA 1
ATOM 1534 C C . VAL A 1 189 ? -38.248 5.424 12.187 1.00 86.56 189 VAL A C 1
ATOM 1536 O O . VAL A 1 189 ? -38.492 5.822 11.051 1.00 86.56 189 VAL A O 1
ATOM 1539 N N . THR A 1 190 ? -39.043 5.691 13.223 1.00 80.44 190 THR A N 1
ATOM 1540 C CA . THR A 1 190 ? -40.289 6.462 13.100 1.00 80.44 190 THR A CA 1
ATOM 1541 C C . THR A 1 190 ? -40.026 7.874 12.563 1.00 80.44 190 THR A C 1
ATOM 1543 O O . THR A 1 190 ? -40.734 8.309 11.659 1.00 80.44 190 THR A O 1
ATOM 1546 N N . MET A 1 191 ? -38.958 8.538 13.025 1.00 79.50 191 MET A N 1
ATOM 1547 C CA . MET A 1 191 ? -38.500 9.830 12.488 1.00 79.50 191 MET A CA 1
ATOM 1548 C C . MET A 1 191 ? -38.019 9.729 11.031 1.00 79.50 191 MET A C 1
ATOM 1550 O O . MET A 1 191 ? -38.247 10.629 10.231 1.00 79.50 191 MET A O 1
ATOM 1554 N N . SER A 1 192 ? -37.366 8.623 10.659 1.00 83.31 192 SER A N 1
ATOM 1555 C CA . SER A 1 192 ? -36.823 8.427 9.304 1.00 83.31 192 SER A CA 1
ATOM 1556 C C . SER A 1 192 ? -37.876 8.129 8.227 1.00 83.31 192 SER A C 1
ATOM 1558 O O . SER A 1 192 ? -37.581 8.231 7.040 1.00 83.31 192 SER A O 1
ATOM 1560 N N . VAL A 1 193 ? -39.097 7.750 8.625 1.00 83.69 193 VAL A N 1
ATOM 1561 C CA . VAL A 1 193 ? -40.215 7.449 7.708 1.00 83.69 193 VAL A CA 1
ATOM 1562 C C . VAL A 1 193 ? -40.932 8.725 7.241 1.00 83.69 193 VAL A C 1
ATOM 1564 O O . VAL A 1 193 ? -41.735 8.684 6.304 1.00 83.69 193 VAL A O 1
ATOM 1567 N N . GLU A 1 194 ? -40.639 9.877 7.848 1.00 79.62 194 GLU A N 1
ATOM 1568 C CA . GLU A 1 194 ? -41.140 11.162 7.372 1.00 79.62 194 GLU A CA 1
ATOM 1569 C C . GLU A 1 194 ? -40.572 11.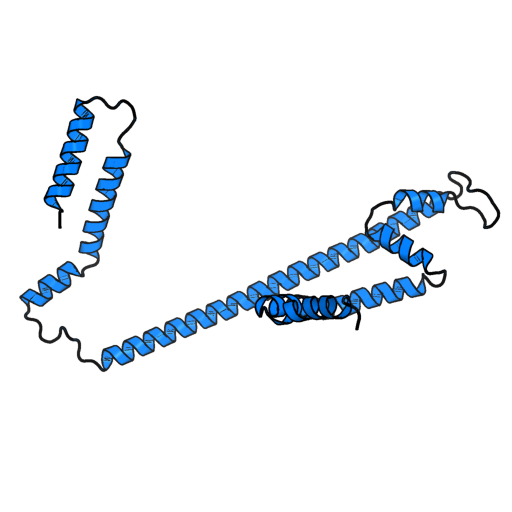497 5.986 1.00 79.62 194 GLU A C 1
ATOM 1571 O O . GLU A 1 194 ? -39.363 11.510 5.768 1.00 79.62 194 GLU A O 1
ATOM 1576 N N . TYR A 1 195 ? -41.459 11.792 5.033 1.00 83.00 195 TYR A N 1
ATOM 1577 C CA . TYR A 1 195 ? -41.087 12.160 3.668 1.00 83.00 195 TYR A CA 1
ATOM 1578 C C . TYR A 1 195 ? -41.696 13.503 3.261 1.00 83.00 195 TYR A C 1
ATOM 1580 O O . TYR A 1 195 ? -42.709 13.962 3.802 1.00 83.00 195 TYR A O 1
ATOM 1588 N N . TYR A 1 196 ? -41.065 14.140 2.276 1.00 79.12 196 TYR A N 1
ATOM 1589 C CA . TYR A 1 196 ? -41.486 15.439 1.766 1.00 79.12 196 TYR A CA 1
ATOM 1590 C C . TYR A 1 196 ? -42.873 15.345 1.107 1.00 79.12 196 TYR A C 1
ATOM 1592 O O . TYR A 1 196 ? -43.078 14.542 0.201 1.00 79.12 196 TYR A O 1
ATOM 1600 N N . SER A 1 197 ? -43.812 16.192 1.545 1.00 79.56 197 SER A N 1
ATOM 1601 C CA . SER A 1 197 ? -45.236 16.202 1.142 1.00 79.56 197 SER A CA 1
ATOM 1602 C C . SER A 1 197 ? -46.120 15.081 1.721 1.00 79.56 197 SER A C 1
ATOM 1604 O O . SER A 1 197 ? -47.072 14.630 1.083 1.00 79.56 197 SER A O 1
ATOM 1606 N N . MET A 1 198 ? -45.862 14.648 2.959 1.00 80.62 198 MET A N 1
ATOM 1607 C CA . MET A 1 198 ? -46.767 13.748 3.686 1.00 80.62 198 MET A CA 1
ATOM 1608 C C . MET A 1 198 ? -48.121 14.427 4.001 1.00 80.62 198 MET A C 1
ATOM 1610 O O . MET A 1 198 ? -48.136 15.547 4.517 1.00 80.62 198 MET A O 1
ATOM 1614 N N . PRO A 1 199 ? -49.272 13.762 3.763 1.00 86.94 199 PRO A N 1
ATOM 1615 C CA . PRO A 1 199 ? -50.581 14.314 4.103 1.00 86.94 199 PRO A CA 1
ATOM 1616 C C . PRO A 1 199 ? -50.712 14.536 5.616 1.00 86.94 199 PRO A C 1
ATOM 1618 O O . PRO A 1 199 ? -50.351 13.670 6.419 1.00 86.94 199 PRO A O 1
ATOM 1621 N N . SER A 1 200 ? -51.281 15.682 5.998 1.00 78.69 200 SER A N 1
ATOM 1622 C CA . SER A 1 200 ? -51.361 16.192 7.379 1.00 78.69 200 SER A CA 1
ATOM 1623 C C . SER A 1 200 ? -51.967 15.200 8.377 1.00 78.69 200 SER A C 1
ATOM 1625 O O . SER A 1 200 ? -51.504 15.100 9.508 1.00 78.69 200 SER A O 1
ATOM 1627 N N . VAL A 1 201 ? -52.930 14.379 7.950 1.00 82.81 201 VAL A N 1
ATOM 1628 C CA . VAL A 1 201 ? -53.529 13.328 8.794 1.00 82.81 201 VAL A CA 1
ATOM 1629 C C . VAL A 1 201 ? -52.520 12.240 9.176 1.00 82.81 201 VAL A C 1
ATOM 1631 O O . VAL A 1 201 ? -52.546 11.745 10.302 1.00 82.81 201 VAL A O 1
ATOM 1634 N N . LYS A 1 202 ? -51.635 11.844 8.252 1.00 81.69 202 LYS A N 1
ATOM 1635 C CA . LYS A 1 202 ? -50.609 10.833 8.537 1.00 81.69 202 LYS A CA 1
ATOM 1636 C C . LYS A 1 202 ? -49.493 11.439 9.386 1.00 81.69 202 LYS A C 1
ATOM 1638 O O . LYS A 1 202 ? -49.081 10.800 10.344 1.00 81.69 202 LYS A O 1
ATOM 1643 N N . LYS A 1 203 ? -49.090 12.680 9.095 1.00 80.75 203 LYS A N 1
ATOM 1644 C CA . LYS A 1 203 ? -48.069 13.408 9.859 1.00 80.75 203 LYS A CA 1
ATOM 1645 C C . LYS A 1 203 ? -48.464 13.600 11.330 1.00 80.75 203 LYS A C 1
ATOM 1647 O O . LYS A 1 203 ? -47.733 13.178 12.215 1.00 80.75 203 LYS A O 1
ATOM 1652 N N . ASN A 1 204 ? -49.688 14.065 11.595 1.00 83.25 204 ASN A N 1
ATOM 1653 C CA . ASN A 1 204 ? -50.189 14.265 12.963 1.00 83.25 204 ASN A CA 1
ATOM 1654 C C . ASN A 1 204 ? -50.236 12.965 13.791 1.00 83.25 204 ASN A C 1
ATOM 1656 O O . ASN A 1 204 ? -50.065 12.996 15.012 1.00 83.25 204 ASN A O 1
ATOM 1660 N N . LYS A 1 205 ? -50.478 11.815 13.142 1.00 83.81 205 LYS A N 1
ATOM 1661 C CA . LYS A 1 205 ? -50.440 10.500 13.801 1.00 83.81 205 LYS A CA 1
ATOM 1662 C C . LYS A 1 205 ? -49.013 10.087 14.156 1.00 83.81 205 LYS A C 1
ATOM 1664 O O . LYS A 1 205 ? -48.809 9.598 15.264 1.00 83.81 205 LYS A O 1
ATOM 1669 N N . THR A 1 206 ? -48.052 10.296 13.256 1.00 82.06 206 THR A N 1
ATOM 1670 C CA . THR A 1 206 ? -46.630 10.023 13.512 1.00 82.06 206 THR A CA 1
ATOM 1671 C C . THR A 1 206 ? -46.104 10.908 14.645 1.00 82.06 206 THR A C 1
ATOM 1673 O O . THR A 1 206 ? -45.550 10.386 15.610 1.00 82.06 206 THR A O 1
ATOM 1676 N N . ASP A 1 207 ? -46.403 12.210 14.608 1.00 81.81 207 ASP A N 1
ATOM 1677 C CA . ASP A 1 207 ? -46.006 13.182 15.636 1.00 81.81 2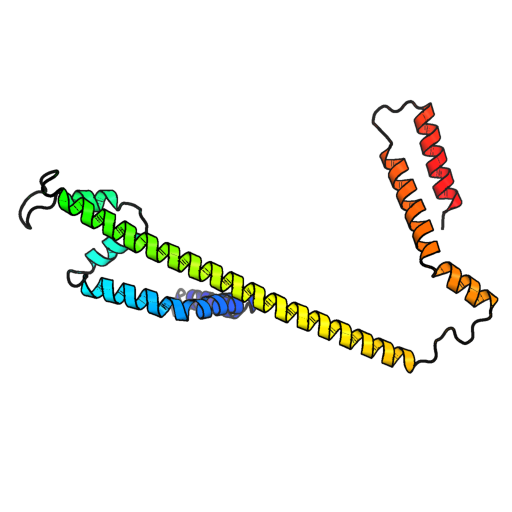07 ASP A CA 1
ATOM 1678 C C . ASP A 1 207 ? -46.593 12.831 17.013 1.00 81.81 207 ASP A C 1
ATOM 1680 O O . ASP A 1 207 ? -45.899 12.853 18.031 1.00 81.81 207 ASP A O 1
ATOM 1684 N N . SER A 1 208 ? -47.869 12.434 17.064 1.00 82.44 208 SER A N 1
ATOM 1685 C CA . SER A 1 208 ? -48.518 12.015 18.316 1.00 82.44 208 SER A CA 1
ATOM 1686 C C . SER A 1 208 ? -47.915 10.728 18.884 1.00 82.44 208 SER A C 1
ATOM 1688 O O . SER A 1 208 ? -47.760 10.600 20.099 1.00 82.44 208 SER A O 1
ATOM 1690 N N . LEU A 1 209 ? -47.555 9.776 18.017 1.00 80.00 209 LEU A N 1
ATOM 1691 C CA . LEU A 1 209 ? -46.911 8.521 18.405 1.00 80.00 209 LEU A CA 1
ATOM 1692 C C . LEU A 1 209 ? -45.502 8.771 18.961 1.00 80.00 209 LEU A C 1
ATOM 1694 O O . LEU A 1 209 ? -45.145 8.224 20.004 1.00 80.00 209 LEU A O 1
ATOM 1698 N N . ILE A 1 210 ? -44.742 9.665 18.327 1.00 79.00 210 ILE A N 1
ATOM 1699 C CA . ILE A 1 210 ? -43.438 10.140 18.801 1.00 79.00 210 ILE A CA 1
ATOM 1700 C C . ILE A 1 210 ? -43.568 10.777 20.190 1.00 79.00 210 ILE A C 1
ATOM 1702 O O . ILE A 1 210 ? -42.852 10.392 21.116 1.00 79.00 210 ILE A O 1
ATOM 1706 N N . VAL A 1 211 ? -44.509 11.711 20.369 1.00 78.44 211 VAL A N 1
ATOM 1707 C CA . VAL A 1 211 ? -44.740 12.385 21.658 1.00 78.44 211 VAL A CA 1
ATOM 1708 C C . VAL A 1 211 ? -45.152 11.387 22.739 1.00 78.44 211 VAL A C 1
ATOM 1710 O O . VAL A 1 211 ? -44.691 11.494 23.875 1.00 78.44 211 VAL A O 1
ATOM 1713 N N . TYR A 1 212 ? -45.975 10.392 22.407 1.00 82.25 212 TYR A N 1
ATOM 1714 C CA . TYR A 1 212 ? -46.396 9.354 23.346 1.00 82.25 212 TYR A CA 1
ATOM 1715 C C . TYR A 1 212 ? -45.231 8.459 23.793 1.00 82.25 212 TYR A C 1
ATOM 1717 O O . TYR A 1 212 ? -45.075 8.214 24.991 1.00 82.25 212 TYR A O 1
ATOM 1725 N N . ILE A 1 213 ? -44.379 8.022 22.860 1.00 77.50 213 ILE A N 1
ATOM 1726 C CA . ILE A 1 213 ? -43.182 7.221 23.161 1.00 77.50 213 ILE A CA 1
ATOM 1727 C C . ILE A 1 213 ? -42.212 8.029 24.028 1.00 77.50 213 ILE A C 1
ATOM 1729 O O . ILE A 1 213 ? -41.757 7.538 25.060 1.00 77.50 213 ILE A O 1
ATOM 1733 N N . ILE A 1 214 ? -41.953 9.290 23.668 1.00 73.00 214 ILE A N 1
ATOM 1734 C CA . ILE A 1 214 ? -41.089 10.180 24.451 1.00 73.00 214 ILE A CA 1
ATOM 1735 C C . ILE A 1 214 ? -41.671 10.404 25.848 1.00 73.00 214 ILE A C 1
ATOM 1737 O O . ILE A 1 214 ? -40.921 10.370 26.809 1.00 73.00 214 ILE A O 1
ATOM 1741 N N . LYS A 1 215 ? -42.986 10.602 25.995 1.00 76.25 215 LYS A N 1
ATOM 1742 C CA . LYS A 1 215 ? -43.637 10.856 27.293 1.00 76.25 215 LYS A CA 1
ATOM 1743 C C . LYS A 1 215 ? -43.691 9.621 28.196 1.00 76.25 215 LYS A C 1
ATOM 1745 O O . LYS A 1 215 ? -43.618 9.767 29.410 1.00 76.25 215 LYS A O 1
ATOM 1750 N N . THR A 1 216 ? -43.811 8.430 27.615 1.00 73.38 216 THR A N 1
ATOM 1751 C CA . THR A 1 216 ? -43.883 7.157 28.353 1.00 73.38 216 THR A CA 1
ATOM 1752 C C . THR A 1 216 ? -42.509 6.696 28.839 1.00 73.38 216 THR A C 1
ATOM 1754 O O . THR A 1 216 ? -42.407 6.107 29.909 1.00 73.38 216 THR A O 1
ATOM 1757 N N . PHE A 1 217 ? -41.452 6.990 28.078 1.00 69.06 217 PHE A N 1
ATOM 1758 C CA . PHE A 1 217 ? -40.082 6.561 28.381 1.00 69.06 217 PHE A CA 1
ATOM 1759 C C . PHE A 1 217 ? -39.147 7.714 28.763 1.00 69.06 217 PHE A C 1
ATOM 1761 O O . PHE A 1 217 ? -37.930 7.532 28.802 1.00 69.06 217 PHE A O 1
ATOM 1768 N N . ARG A 1 218 ? -39.701 8.897 29.062 1.00 58.06 218 ARG A N 1
ATOM 1769 C CA . ARG A 1 218 ? -38.930 10.019 29.598 1.00 58.06 218 ARG A CA 1
ATOM 1770 C C . ARG A 1 218 ? -38.389 9.638 30.976 1.00 58.06 218 ARG A C 1
ATOM 1772 O O . ARG A 1 218 ? -39.162 9.518 31.925 1.00 58.06 218 ARG A O 1
ATOM 1779 N N . PHE A 1 219 ? -37.073 9.474 31.055 1.00 52.56 219 PHE A N 1
ATOM 1780 C CA . PHE A 1 219 ? -36.316 9.936 32.214 1.00 52.56 219 PHE A CA 1
ATOM 1781 C C . PHE A 1 219 ? -36.166 11.457 32.123 1.00 52.56 219 PHE A C 1
ATOM 1783 O O . PHE A 1 219 ? -35.957 11.963 30.992 1.00 52.56 219 PHE A O 1
#

Foldseek 3Di:
DDPPPVVVVVVVVVCVPDPVSVVVVVLVVVLCPVVVVVVVVVVVVCVVVVVPDPVSVVLVVCLQVVHCVVVVQQVVQQDDDPPDDGHGRNHPVSSVVSVVVSVVVNVVVVVVVVVSVVVSVVVVVVVVVVVVVVVVVVVVVVVVVVVVVVVVDDPPCPPDDPVVVVVVCVCPDPVVVVVVVVLVVVLVVLVVPDDDPDPPVVVVVSVVVSVVSCVVPPD

Radius of gyration: 37.71 Å; chains: 1; bounding box: 90×45×94 Å

Secondary structure (DSSP, 8-state):
--THHHHHHHHHHHHTT-HHHHHHHHHHHHHHHHHHHHHHHHHHHHHHHTTT-HHHHHHHHHHHHTSSHHHHHHHHHS---TTS---TTS-THHHHHHHHHHHHHHHHHHHHHHHHHHHHHHHHHHHHHHHHHHHHHHHHHHHHHHHHHHHHSPPGGGG--HHHHHHHHHHT-HHHHHHHHHHHHHHHHHHHT--TT--HHHHHHHHHHHHHHHHHS--

Sequence (219 aa):
MSPTESDTTSHILIINRTSGLKLVVQALLSSLRPIGHIVINCCIFFIIFGNVGLQALLTLFVLSSKDGWVQIMYNAIDAVDVEMQPIRNYSEAKSIYFISFISIVSFFVLNMFVGIVVKNFRSCQAQQELEEEARKKAKRGKKIERKQRLMREFPYYAHFSLWRKRLHDLCISKYFDLIIVTIIVFNVVTMSVEYYSMPSVKKNKTDSLIVYIIKTFRF